Protein AF-A0AA39UB83-F1 (afdb_monomer_lite)

Secondary structure (DSSP, 8-state):
------S----B-HHHHTTS-HHHHHHHBGGGSTT--S--S-HHHHTHHHHHHHHHHTTTS-HHHHHHHHHHHHHHHHHHHHHTHHHHHHHHHHHHHHHHHHHHHHHHHHHHHS-HHHHHHHHHHHHHHHH-TTS--TTS--S----HHHHHHHHHHHHHHHHHTTTTTT--SSS-HHHHHHHHHHHHHHHHHHHHHTT--

Radius of gyration: 26.82 Å; chains: 1; bounding box: 56×38×80 Å

Structure (mmCIF, N/CA/C/O backbone):
data_AF-A0AA39UB83-F1
#
_entry.id   AF-A0AA39UB83-F1
#
loop_
_atom_site.group_PDB
_atom_site.id
_atom_site.type_symbol
_atom_site.label_atom_id
_atom_site.label_alt_id
_atom_site.l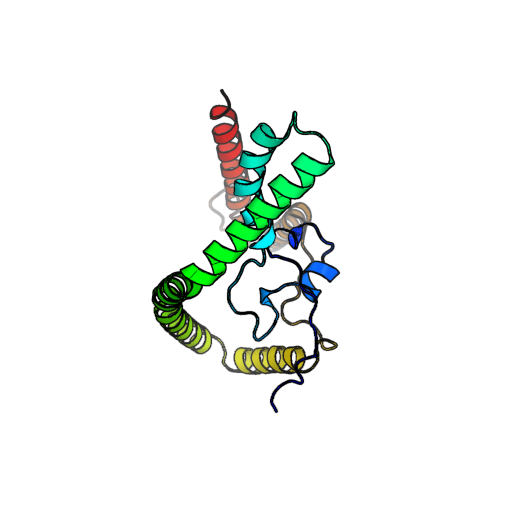abel_comp_id
_atom_site.label_asym_id
_atom_site.label_entity_id
_atom_site.label_seq_id
_atom_site.pdbx_PDB_ins_code
_atom_site.Cartn_x
_atom_site.Cartn_y
_atom_site.Cartn_z
_atom_site.occupancy
_atom_site.B_iso_or_equiv
_atom_site.auth_seq_id
_atom_site.auth_comp_id
_atom_site.auth_asym_id
_atom_site.auth_atom_id
_atom_site.pdbx_PDB_model_num
ATOM 1 N N . MET A 1 1 ? -27.310 -7.241 -3.792 1.00 44.12 1 MET A N 1
ATOM 2 C CA . MET A 1 1 ? -27.138 -6.572 -5.107 1.00 44.12 1 MET A CA 1
ATOM 3 C C . MET A 1 1 ? -25.650 -6.351 -5.311 1.00 44.12 1 MET A C 1
ATOM 5 O O . MET A 1 1 ? -24.997 -6.024 -4.334 1.00 44.12 1 MET A O 1
ATOM 9 N N . ARG A 1 2 ? -25.088 -6.558 -6.510 1.00 52.31 2 ARG A N 1
ATOM 10 C CA . ARG A 1 2 ? -23.669 -6.226 -6.734 1.00 52.31 2 ARG A CA 1
ATOM 11 C C . ARG A 1 2 ? -23.501 -4.698 -6.648 1.00 52.31 2 ARG A C 1
ATOM 13 O O . ARG A 1 2 ? -24.303 -4.014 -7.290 1.00 52.31 2 ARG A O 1
ATOM 20 N N . PRO A 1 3 ? -22.534 -4.172 -5.878 1.00 57.22 3 PRO A N 1
ATOM 21 C CA . PRO A 1 3 ? -22.318 -2.734 -5.774 1.00 57.22 3 PRO A CA 1
ATOM 22 C C . PRO A 1 3 ? -22.075 -2.121 -7.158 1.00 57.22 3 PRO A C 1
ATOM 24 O O . PRO A 1 3 ? -21.456 -2.734 -8.033 1.00 57.22 3 PRO A O 1
ATOM 27 N N . LYS A 1 4 ? -22.609 -0.914 -7.382 1.00 60.09 4 LYS A N 1
ATOM 28 C CA . LYS A 1 4 ? -22.372 -0.151 -8.612 1.00 60.09 4 LYS A CA 1
ATOM 29 C C . LYS A 1 4 ? -20.914 0.304 -8.589 1.00 60.09 4 LYS A C 1
ATOM 31 O O . LYS A 1 4 ? -20.584 1.279 -7.926 1.00 60.09 4 LYS A O 1
ATOM 36 N N . ILE A 1 5 ? -20.046 -0.408 -9.301 1.00 60.16 5 ILE A N 1
ATOM 37 C CA . ILE A 1 5 ? -18.642 -0.017 -9.423 1.00 60.16 5 ILE A CA 1
ATOM 38 C C . ILE A 1 5 ? -18.603 1.281 -10.247 1.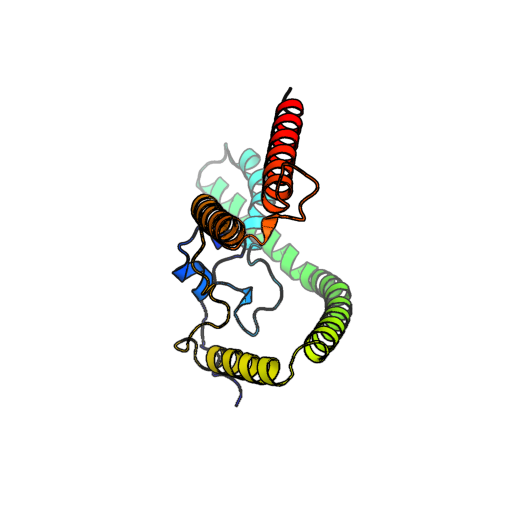00 60.16 5 ILE A C 1
ATOM 40 O O . ILE A 1 5 ? -19.074 1.282 -11.390 1.00 60.16 5 ILE A O 1
ATOM 44 N N . PRO A 1 6 ? -18.105 2.402 -9.698 1.00 66.62 6 PRO A N 1
ATOM 45 C CA . PRO A 1 6 ? -17.939 3.617 -10.480 1.00 66.62 6 PRO A CA 1
ATOM 46 C C . PRO A 1 6 ? -16.950 3.354 -11.621 1.00 66.62 6 PRO A C 1
ATOM 48 O O . PRO A 1 6 ? -15.955 2.655 -11.446 1.00 66.62 6 PRO A O 1
ATOM 51 N N . ASN A 1 7 ? -17.199 3.942 -12.794 1.00 71.75 7 ASN A N 1
ATOM 52 C CA . ASN A 1 7 ? -16.367 3.725 -13.987 1.00 71.75 7 ASN A CA 1
ATOM 53 C C . ASN A 1 7 ? -14.880 4.060 -13.767 1.00 71.75 7 ASN A C 1
ATOM 55 O O . ASN A 1 7 ? -14.034 3.591 -14.525 1.00 71.75 7 ASN A O 1
ATOM 59 N N . LYS A 1 8 ? -14.567 4.899 -12.770 1.00 79.69 8 LYS A N 1
ATOM 60 C CA . LYS A 1 8 ? -13.211 5.242 -12.337 1.00 79.69 8 LYS A CA 1
ATOM 61 C C . LYS A 1 8 ? -13.195 5.482 -10.831 1.00 79.69 8 LYS A C 1
ATOM 63 O O . LYS A 1 8 ? -14.106 6.115 -10.300 1.00 79.69 8 LYS A O 1
ATOM 68 N N . VAL A 1 9 ? -12.132 5.025 -10.180 1.00 85.38 9 VAL A N 1
ATOM 69 C CA . VAL A 1 9 ? -11.814 5.322 -8.780 1.00 85.38 9 VAL A CA 1
ATOM 70 C C . VAL A 1 9 ? -10.436 5.968 -8.751 1.00 85.38 9 VAL A C 1
ATOM 72 O O . VAL A 1 9 ? -9.536 5.537 -9.469 1.00 85.38 9 VAL A O 1
ATOM 75 N N . TYR A 1 10 ? -10.281 7.008 -7.938 1.00 89.12 10 TYR A N 1
ATOM 76 C CA . TYR A 1 10 ? -8.984 7.605 -7.640 1.00 89.12 10 TYR A CA 1
ATOM 77 C C . TYR A 1 10 ? -8.510 7.056 -6.304 1.00 89.12 10 TYR A C 1
ATOM 79 O O . TYR A 1 10 ? -9.287 7.033 -5.355 1.00 89.12 10 TYR A O 1
ATOM 87 N N . LEU A 1 11 ? -7.263 6.607 -6.245 1.00 91.69 11 LEU A N 1
ATOM 88 C CA . LEU A 1 11 ? -6.642 6.036 -5.057 1.00 91.69 11 LEU A CA 1
ATOM 89 C C . LEU A 1 11 ? -5.254 6.643 -4.884 1.00 91.69 11 LEU A C 1
ATOM 91 O O . LEU A 1 11 ? -4.651 7.083 -5.864 1.00 91.69 11 LEU A O 1
ATOM 95 N N . VAL A 1 12 ? -4.761 6.650 -3.650 1.00 93.19 12 VAL A N 1
ATOM 96 C CA . VAL A 1 12 ? -3.395 7.079 -3.335 1.00 93.19 12 VAL A CA 1
ATOM 97 C C . VAL A 1 12 ? -2.567 5.833 -2.999 1.00 93.19 12 VAL A C 1
ATOM 99 O O . VAL A 1 12 ? -3.033 5.028 -2.185 1.00 93.19 12 VAL A O 1
ATOM 102 N N . PRO A 1 13 ? -1.375 5.654 -3.603 1.00 93.06 13 PRO A N 1
ATOM 103 C CA . PRO A 1 13 ? -0.471 4.562 -3.251 1.00 93.06 13 PRO A CA 1
ATOM 104 C C . PRO A 1 13 ? -0.153 4.526 -1.750 1.00 93.06 13 PRO A C 1
ATOM 106 O O . PRO A 1 13 ? -0.158 5.558 -1.066 1.00 93.06 13 PRO A O 1
ATOM 109 N N . LYS A 1 14 ? 0.074 3.323 -1.216 1.00 91.62 14 LYS A N 1
ATOM 110 C CA . LYS A 1 14 ? 0.116 3.080 0.234 1.00 91.62 14 LYS A CA 1
ATOM 111 C C . LYS A 1 14 ? 1.211 3.890 0.935 1.00 91.62 14 LYS A C 1
ATOM 113 O O . LYS A 1 14 ? 0.972 4.341 2.055 1.00 91.62 14 LYS A O 1
ATOM 118 N N . PHE A 1 15 ? 2.374 4.096 0.309 1.00 90.94 15 PHE A N 1
ATOM 119 C CA . PHE A 1 15 ? 3.470 4.855 0.917 1.00 90.94 15 PHE A CA 1
ATOM 120 C C . PHE A 1 15 ? 3.121 6.341 1.044 1.00 90.94 15 PHE A C 1
ATOM 122 O O . PHE A 1 15 ? 3.325 6.946 2.097 1.00 90.94 15 PHE A O 1
ATOM 129 N N . HIS A 1 16 ? 2.528 6.920 -0.003 1.00 92.94 16 HIS A N 1
ATOM 130 C CA . HIS A 1 16 ? 2.180 8.344 -0.028 1.00 92.94 16 HIS A CA 1
ATOM 131 C C . HIS A 1 16 ? 0.964 8.678 0.829 1.00 92.94 16 HIS A C 1
ATOM 133 O O . HIS A 1 16 ? 0.848 9.811 1.292 1.00 92.94 16 HIS A O 1
ATOM 139 N N . LEU A 1 17 ? 0.073 7.709 1.073 1.00 92.75 17 LEU A N 1
ATOM 140 C CA . LEU A 1 17 ? -1.187 7.913 1.790 1.00 92.75 17 LEU A CA 1
ATOM 141 C C . LEU A 1 17 ? -0.981 8.647 3.122 1.00 92.75 17 LEU A C 1
ATOM 143 O O . LEU A 1 17 ? -1.665 9.633 3.387 1.00 92.75 17 LEU A O 1
ATOM 147 N N . LEU A 1 18 ? 0.009 8.234 3.918 1.00 90.50 18 LEU A N 1
ATOM 148 C CA . LEU A 1 18 ? 0.292 8.829 5.230 1.00 90.50 18 LEU A CA 1
ATOM 149 C C . LEU A 1 18 ? 0.745 10.298 5.163 1.00 90.50 18 LEU A C 1
ATOM 151 O O . LEU A 1 18 ? 0.622 11.013 6.155 1.00 90.50 18 LEU A O 1
ATOM 155 N N . GLY A 1 19 ? 1.224 10.765 4.007 1.00 91.94 19 GLY A N 1
ATOM 156 C CA . GLY A 1 19 ? 1.567 12.169 3.767 1.00 91.94 19 GLY A CA 1
ATOM 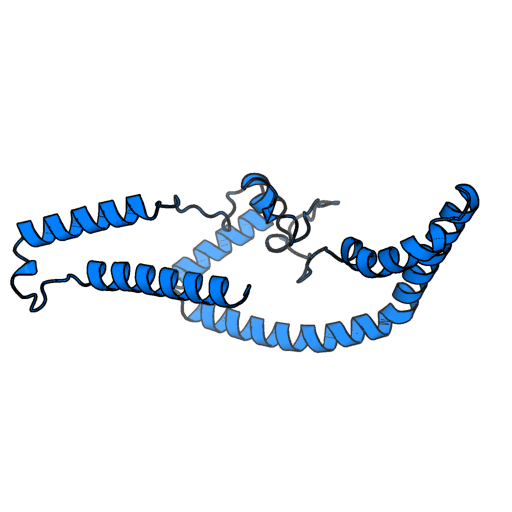157 C C . GLY A 1 19 ? 0.353 13.080 3.553 1.00 91.94 19 GLY A C 1
ATOM 158 O O . GLY A 1 19 ? 0.495 14.303 3.556 1.00 91.94 19 GLY A O 1
ATOM 159 N N . HIS A 1 20 ? -0.844 12.516 3.379 1.00 93.50 20 HIS A N 1
ATOM 160 C CA . HIS A 1 20 ? -2.079 13.280 3.218 1.00 93.50 20 HIS A CA 1
ATOM 161 C C . HIS A 1 20 ? -2.788 13.546 4.553 1.00 93.50 20 HIS A C 1
ATOM 163 O O . HIS A 1 20 ? -2.559 12.879 5.557 1.00 93.50 20 HIS A O 1
ATOM 169 N N . ILE A 1 21 ? -3.714 14.510 4.562 1.00 90.06 21 ILE A N 1
ATOM 170 C CA . ILE A 1 21 ? -4.632 14.736 5.690 1.00 90.06 21 ILE A CA 1
ATOM 171 C C . ILE A 1 21 ? -5.530 13.511 5.934 1.00 90.06 21 ILE A C 1
ATOM 173 O O . ILE A 1 21 ? -5.833 12.775 4.996 1.00 90.06 21 ILE A O 1
ATOM 177 N N . LYS A 1 22 ? -6.016 13.330 7.171 1.00 87.75 22 LYS A N 1
ATOM 178 C CA . LYS A 1 22 ? -6.828 12.163 7.577 1.00 87.75 22 LYS A CA 1
ATOM 179 C C . LYS A 1 22 ? -8.025 11.886 6.661 1.00 87.75 22 LYS A C 1
ATOM 181 O O . LYS A 1 22 ? -8.226 10.746 6.262 1.00 87.75 22 LYS A O 1
ATOM 186 N N . ASP A 1 23 ? -8.751 12.929 6.258 1.00 87.88 23 ASP A N 1
ATOM 187 C CA . ASP A 1 23 ? -9.895 12.802 5.341 1.00 87.88 23 ASP A CA 1
ATOM 188 C C . ASP A 1 23 ? -9.502 12.132 4.007 1.00 87.88 23 ASP A C 1
ATOM 190 O O . ASP A 1 23 ? -10.154 11.204 3.529 1.00 87.88 23 ASP A O 1
ATOM 194 N N . CYS A 1 24 ? -8.358 12.525 3.438 1.00 90.25 24 CYS A N 1
ATOM 195 C CA . CYS A 1 24 ? -7.815 11.894 2.236 1.00 90.25 24 CYS A CA 1
ATOM 196 C C . CYS A 1 24 ? -7.340 10.462 2.496 1.00 90.25 24 CYS A C 1
ATOM 198 O O . CYS A 1 24 ? -7.537 9.605 1.633 1.00 90.25 24 CYS A O 1
ATOM 200 N N . GLN A 1 25 ? -6.730 10.204 3.657 1.00 91.00 25 GLN A N 1
ATOM 201 C CA . GLN A 1 25 ? -6.279 8.863 4.025 1.00 91.00 25 GLN A CA 1
ATOM 202 C C . GLN A 1 25 ? -7.451 7.886 4.027 1.00 91.00 25 GLN A C 1
ATOM 204 O O . GLN A 1 25 ? -7.378 6.838 3.403 1.00 91.00 25 GLN A O 1
ATOM 209 N N . GLU A 1 26 ? -8.570 8.254 4.640 1.00 88.50 26 GLU A N 1
ATOM 210 C CA . GLU A 1 26 ? -9.758 7.404 4.710 1.00 88.50 26 GLU A CA 1
ATOM 211 C C . GLU A 1 26 ? -10.446 7.247 3.346 1.00 88.50 26 GLU A C 1
ATOM 213 O O . GLU A 1 26 ? -10.844 6.147 2.949 1.00 88.50 26 GLU A O 1
ATOM 218 N N . LYS A 1 27 ? -10.552 8.340 2.585 1.00 88.31 27 LYS A N 1
ATOM 219 C CA . LYS A 1 27 ? -11.269 8.351 1.308 1.00 88.31 27 LYS A CA 1
ATOM 220 C C . LYS A 1 27 ? -10.535 7.609 0.196 1.00 88.31 27 LYS A C 1
ATOM 222 O O . LYS A 1 27 ? -11.182 6.891 -0.573 1.00 88.31 27 LYS A O 1
ATOM 227 N N . TYR A 1 28 ? -9.216 7.772 0.108 1.00 90.88 28 TYR A N 1
ATOM 228 C CA . TYR A 1 28 ? -8.392 7.291 -1.006 1.00 90.88 28 TYR A CA 1
ATOM 229 C C . TYR A 1 28 ? -7.494 6.096 -0.651 1.00 90.88 28 TYR A C 1
ATOM 231 O O . TYR A 1 28 ? -6.691 5.677 -1.485 1.00 90.88 28 TYR A O 1
ATOM 239 N N . CYS A 1 29 ? -7.651 5.513 0.545 1.00 91.56 29 CYS A N 1
ATOM 240 C CA . CYS A 1 29 ? -6.974 4.275 0.931 1.00 91.56 29 CYS A CA 1
ATOM 241 C C . CYS A 1 29 ? -7.360 3.119 0.004 1.00 91.56 29 CYS A C 1
ATOM 243 O O . CYS A 1 29 ? -8.529 2.732 -0.080 1.00 91.56 29 CYS A O 1
ATOM 245 N N . MET A 1 30 ? -6.362 2.519 -0.645 1.00 90.62 30 MET A N 1
ATOM 246 C CA . MET A 1 30 ? -6.536 1.340 -1.499 1.00 90.62 30 MET A CA 1
ATOM 247 C C . MET A 1 30 ? -7.107 0.143 -0.734 1.00 90.62 30 MET A C 1
ATOM 249 O O . MET A 1 30 ? -7.969 -0.556 -1.257 1.00 90.62 30 MET A O 1
ATOM 253 N N . SER A 1 31 ? -6.685 -0.055 0.518 1.00 89.44 31 SER A N 1
ATOM 254 C CA . SER A 1 31 ? -7.103 -1.194 1.345 1.00 89.44 31 SER A CA 1
ATOM 255 C C . SER A 1 31 ? -8.585 -1.168 1.719 1.00 89.44 31 SER A C 1
ATOM 257 O O . SER A 1 31 ? -9.132 -2.203 2.076 1.00 89.44 31 SER A O 1
ATOM 259 N N . PHE A 1 32 ? -9.242 -0.006 1.642 1.00 89.19 32 PHE A N 1
ATOM 260 C CA . PHE A 1 32 ? -10.678 0.109 1.907 1.00 89.19 32 PHE A CA 1
ATOM 261 C C . PHE A 1 32 ? -11.529 -0.007 0.635 1.00 89.19 32 PHE A C 1
ATOM 263 O O . PHE A 1 32 ? -12.737 0.187 0.689 1.00 89.19 32 PHE A O 1
ATOM 270 N N . HIS A 1 33 ? -10.931 -0.276 -0.527 1.00 86.88 33 HIS A N 1
ATOM 271 C CA . HIS A 1 33 ? -11.675 -0.411 -1.774 1.00 86.88 33 HIS A CA 1
ATOM 272 C C . HIS A 1 33 ? -11.791 -1.864 -2.216 1.00 86.88 33 HIS A C 1
ATOM 274 O O . 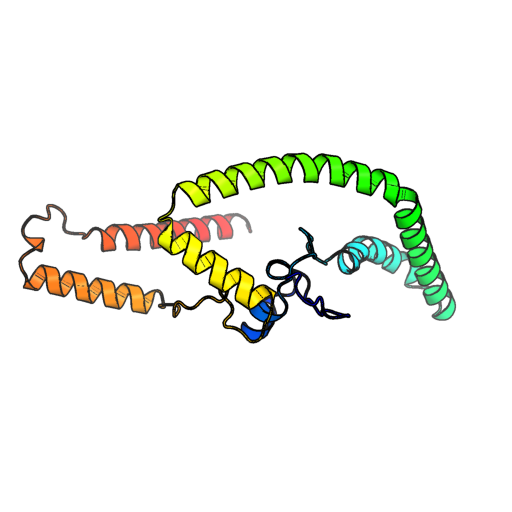HIS A 1 33 ? -10.802 -2.585 -2.364 1.00 86.88 33 HIS A O 1
ATOM 280 N N . ILE A 1 34 ? -13.022 -2.259 -2.533 1.00 86.06 34 ILE A N 1
ATOM 281 C CA . ILE A 1 34 ? -13.306 -3.544 -3.161 1.00 86.06 34 ILE A CA 1
ATOM 282 C C . ILE A 1 34 ? -12.616 -3.648 -4.528 1.00 86.06 34 ILE A C 1
ATOM 284 O O . ILE A 1 34 ? -12.441 -2.662 -5.243 1.00 86.06 34 ILE A O 1
ATOM 288 N N . HIS A 1 35 ? -12.246 -4.871 -4.906 1.00 85.31 35 HIS A N 1
ATOM 289 C CA . HIS A 1 35 ? -11.665 -5.214 -6.213 1.00 85.31 35 HIS A CA 1
ATOM 290 C C . HIS A 1 35 ? -10.273 -4.635 -6.527 1.00 85.31 35 HIS A C 1
ATOM 292 O O . HIS A 1 35 ? -9.785 -4.831 -7.638 1.00 85.31 35 HIS A O 1
ATOM 298 N N . VAL A 1 36 ? -9.604 -3.985 -5.572 1.00 86.50 36 VAL A N 1
ATOM 299 C CA . VAL A 1 36 ? -8.216 -3.516 -5.745 1.00 86.50 36 VAL A CA 1
ATOM 300 C C . VAL A 1 36 ? -7.202 -4.649 -5.524 1.00 86.50 36 VAL A C 1
ATOM 302 O O . VAL A 1 36 ? -6.139 -4.666 -6.144 1.00 86.50 36 VAL A O 1
ATOM 305 N N . GLY A 1 37 ? -7.554 -5.637 -4.694 1.00 86.00 37 GLY A N 1
ATOM 306 C CA . GLY A 1 37 ? -6.635 -6.696 -4.269 1.00 86.00 37 GLY A CA 1
ATOM 307 C C . GLY A 1 37 ? -5.495 -6.160 -3.396 1.00 86.00 37 GLY A C 1
ATOM 308 O O . GLY A 1 37 ? -5.407 -4.963 -3.127 1.00 86.00 37 GLY A O 1
ATOM 309 N N . GLU A 1 38 ? -4.601 -7.045 -2.957 1.00 86.19 38 GLU A N 1
ATOM 310 C CA . GLU A 1 38 ? -3.443 -6.642 -2.155 1.00 86.19 38 GLU A CA 1
ATOM 311 C C . GLU A 1 38 ? -2.321 -6.128 -3.065 1.00 86.19 38 GLU A C 1
ATOM 313 O O . GLU A 1 38 ? -1.626 -6.902 -3.727 1.00 86.19 38 GLU A O 1
ATOM 318 N N . ASN A 1 39 ? -2.173 -4.804 -3.133 1.00 86.56 39 ASN A N 1
ATOM 319 C CA . ASN A 1 39 ? -1.073 -4.138 -3.823 1.00 86.56 39 ASN A CA 1
ATOM 320 C C . ASN A 1 39 ? -0.730 -2.797 -3.152 1.00 86.56 39 ASN A C 1
ATOM 322 O O . ASN A 1 39 ? -1.566 -2.217 -2.463 1.00 86.56 39 ASN A O 1
ATOM 326 N N . ASP A 1 40 ? 0.504 -2.331 -3.334 1.00 90.38 40 ASP A N 1
ATOM 327 C CA . ASP A 1 40 ? 1.006 -1.072 -2.767 1.00 90.38 40 ASP A CA 1
ATOM 328 C C . ASP A 1 40 ? 0.720 0.158 -3.645 1.00 90.38 40 ASP A C 1
ATOM 330 O O . ASP A 1 40 ? 0.670 1.273 -3.133 1.00 90.38 40 ASP A O 1
ATOM 334 N N . GLY A 1 41 ? 0.474 -0.040 -4.942 1.00 90.56 41 GLY A N 1
ATOM 335 C CA . GLY A 1 41 ? 0.299 1.034 -5.916 1.00 90.56 41 GLY A CA 1
ATOM 336 C C . GLY A 1 41 ? 1.603 1.718 -6.353 1.00 90.56 41 GLY A C 1
ATOM 337 O O . GLY A 1 41 ? 1.532 2.627 -7.170 1.00 90.56 41 GLY A O 1
ATOM 338 N N . GLU A 1 42 ? 2.770 1.260 -5.889 1.00 90.06 42 GLU A N 1
ATOM 339 C CA . GLU A 1 42 ? 4.081 1.930 -6.030 1.00 90.06 42 GLU A CA 1
ATOM 340 C C . GLU A 1 42 ? 4.866 1.467 -7.274 1.00 90.06 42 GLU A C 1
ATOM 342 O O . GLU A 1 42 ? 6.060 1.724 -7.449 1.00 90.06 42 GLU A O 1
ATOM 347 N N . ALA A 1 43 ? 4.229 0.694 -8.159 1.00 85.12 43 ALA A N 1
ATOM 348 C CA . ALA A 1 43 ? 4.885 0.161 -9.352 1.00 85.12 43 ALA A CA 1
ATOM 349 C C . ALA A 1 43 ? 5.497 1.241 -10.280 1.00 85.12 43 ALA A C 1
ATOM 351 O O . ALA A 1 43 ? 6.543 0.951 -10.880 1.00 85.12 43 ALA A O 1
ATOM 352 N N . PRO A 1 44 ? 4.893 2.438 -10.452 1.00 82.00 44 PRO A N 1
ATOM 353 C CA . PRO A 1 44 ? 5.537 3.557 -11.140 1.00 82.00 44 PRO A CA 1
ATOM 354 C C . PRO A 1 44 ? 6.827 4.023 -10.448 1.00 82.00 44 PRO A C 1
ATOM 356 O O . PRO A 1 44 ? 7.840 4.214 -11.121 1.00 82.00 44 PRO A O 1
ATOM 359 N N . GLU A 1 45 ? 6.832 4.134 -9.124 1.00 87.06 45 GLU A N 1
ATOM 360 C CA . GLU A 1 45 ? 7.943 4.619 -8.301 1.00 87.06 45 GLU A CA 1
ATOM 361 C C . GLU A 1 45 ? 9.091 3.608 -8.222 1.00 87.06 45 GLU A C 1
ATOM 363 O O . GLU A 1 45 ? 10.262 3.981 -8.291 1.00 87.06 45 GLU A O 1
ATOM 368 N N . HIS A 1 46 ? 8.791 2.306 -8.190 1.00 83.50 46 HIS A N 1
ATOM 369 C CA . HIS A 1 46 ? 9.814 1.255 -8.228 1.00 83.50 46 HIS A CA 1
ATOM 370 C C . HIS A 1 46 ? 10.696 1.325 -9.485 1.00 83.50 46 HIS A C 1
ATOM 372 O O . HIS A 1 46 ? 11.859 0.914 -9.456 1.00 83.50 46 HIS A O 1
ATOM 378 N N . SER A 1 47 ? 10.180 1.879 -10.590 1.00 83.12 47 SER A N 1
ATOM 379 C CA . SER A 1 47 ? 10.973 2.075 -11.810 1.00 83.12 47 SER A CA 1
ATOM 380 C C . SER A 1 47 ? 12.065 3.140 -11.654 1.00 83.12 47 SER A C 1
ATOM 382 O O . SER A 1 47 ? 13.048 3.111 -12.399 1.00 83.12 47 SER A O 1
ATOM 384 N N . TRP A 1 48 ? 11.963 4.025 -10.653 1.00 86.62 48 TRP A N 1
ATOM 385 C CA . TRP A 1 48 ? 12.956 5.070 -10.408 1.00 86.62 48 TRP A CA 1
ATOM 386 C C . TRP A 1 48 ? 14.326 4.506 -10.055 1.00 86.62 48 TRP A C 1
ATOM 388 O O . TRP A 1 48 ? 15.340 5.039 -10.502 1.00 86.62 48 TRP A O 1
ATOM 398 N N . ALA A 1 49 ? 14.375 3.387 -9.326 1.00 85.19 49 ALA A N 1
ATOM 399 C CA . ALA A 1 49 ? 15.633 2.709 -9.017 1.00 85.19 49 ALA A CA 1
ATOM 400 C C . ALA A 1 49 ? 16.410 2.338 -10.294 1.00 85.19 49 ALA A C 1
ATOM 402 O O . ALA A 1 49 ? 17.632 2.467 -10.345 1.00 85.19 49 ALA A O 1
ATOM 403 N N . ILE A 1 50 ? 15.689 1.946 -11.346 1.00 81.38 50 ILE A N 1
ATOM 404 C CA . ILE A 1 50 ? 16.258 1.563 -12.640 1.00 81.38 50 ILE A CA 1
ATOM 405 C C . ILE A 1 50 ? 16.617 2.814 -13.448 1.00 81.38 50 ILE A C 1
ATOM 407 O O . ILE A 1 50 ? 17.732 2.923 -13.962 1.00 81.38 50 ILE A O 1
ATOM 411 N N . SER A 1 51 ? 15.716 3.802 -13.520 1.00 85.44 51 SER A N 1
ATOM 412 C CA . SER A 1 51 ? 15.964 5.031 -14.286 1.00 85.44 51 SER A CA 1
ATOM 413 C C . SER A 1 51 ? 17.103 5.876 -13.716 1.00 85.44 51 SER A C 1
ATOM 415 O O . SER A 1 51 ? 17.804 6.552 -14.469 1.00 85.44 51 SER A O 1
ATOM 417 N N . ASN A 1 52 ? 17.342 5.810 -12.403 1.00 89.31 52 ASN A N 1
ATOM 418 C CA . ASN A 1 52 ? 18.462 6.491 -11.756 1.00 89.31 52 ASN A CA 1
ATOM 419 C C . ASN A 1 52 ? 19.818 6.021 -12.302 1.00 89.31 52 ASN A C 1
ATOM 421 O O . ASN A 1 52 ? 20.726 6.837 -12.453 1.00 89.31 52 ASN A O 1
ATOM 425 N N . GLY A 1 53 ? 19.947 4.746 -12.689 1.00 87.00 53 GLY A N 1
ATOM 426 C CA . GLY A 1 53 ? 21.156 4.236 -13.346 1.00 87.00 53 GLY A CA 1
ATOM 427 C C . GLY A 1 53 ? 21.412 4.877 -14.716 1.00 87.00 53 GLY A C 1
ATOM 428 O O . GLY A 1 53 ? 22.557 5.109 -15.103 1.00 87.00 53 GLY A O 1
ATOM 429 N N . VAL A 1 54 ? 20.346 5.254 -15.428 1.00 90.38 54 VAL A N 1
ATOM 430 C CA . VAL A 1 54 ? 20.427 5.899 -16.749 1.00 90.38 54 VAL A CA 1
ATOM 431 C C . VAL A 1 54 ? 20.831 7.373 -16.634 1.00 90.38 54 VAL A C 1
ATOM 433 O O . VAL A 1 54 ? 21.435 7.928 -17.560 1.00 90.38 54 VAL A O 1
ATOM 436 N N . ALA A 1 55 ? 20.564 8.013 -15.491 1.00 89.50 55 ALA A N 1
ATOM 437 C CA . ALA A 1 55 ? 20.832 9.433 -15.278 1.00 89.50 55 ALA A CA 1
ATOM 438 C C . ALA A 1 55 ? 22.312 9.796 -15.486 1.00 89.50 55 ALA A C 1
ATOM 440 O O . ALA A 1 55 ? 22.610 10.773 -16.171 1.00 89.50 55 ALA A O 1
ATOM 441 N N . ALA A 1 56 ? 23.242 8.984 -14.970 1.00 89.44 56 ALA A N 1
ATOM 442 C CA . ALA A 1 56 ? 24.677 9.219 -15.139 1.00 89.44 56 ALA A CA 1
ATOM 443 C C . ALA A 1 56 ? 25.113 9.112 -16.611 1.00 89.44 56 ALA A C 1
ATOM 445 O O . ALA A 1 56 ? 25.861 9.955 -17.100 1.00 89.44 56 ALA A O 1
ATOM 446 N N . SER A 1 57 ? 24.599 8.112 -17.335 1.00 91.94 57 SER A N 1
ATOM 447 C CA . SER A 1 57 ? 24.958 7.863 -18.740 1.00 91.94 57 SER A CA 1
ATOM 448 C C . SER A 1 57 ? 24.425 8.919 -19.713 1.00 91.94 57 SER A C 1
ATOM 450 O O . SER A 1 57 ? 24.993 9.117 -20.782 1.00 91.94 57 SER A O 1
ATOM 452 N N . THR A 1 58 ? 23.346 9.614 -19.345 1.00 94.44 58 THR A N 1
ATOM 453 C CA . THR A 1 58 ? 22.671 10.601 -20.202 1.00 94.44 58 THR A CA 1
ATOM 454 C C . THR A 1 58 ? 23.011 12.048 -19.853 1.00 94.44 58 THR A C 1
ATOM 456 O O . THR A 1 58 ? 22.494 12.964 -20.489 1.00 94.44 58 THR A O 1
ATOM 459 N N . ARG A 1 59 ? 23.874 12.280 -18.854 1.00 93.75 59 ARG A N 1
ATOM 460 C CA . ARG A 1 59 ? 24.146 13.618 -18.309 1.00 93.75 59 ARG A CA 1
ATOM 461 C C . ARG A 1 59 ? 24.780 14.575 -19.318 1.00 93.75 59 ARG A C 1
ATOM 463 O O . ARG A 1 59 ? 24.379 15.729 -19.377 1.00 93.75 59 ARG A O 1
ATOM 470 N N . GLU A 1 60 ? 25.730 14.085 -20.110 1.00 96.25 60 GLU A N 1
ATOM 471 C CA . GLU A 1 60 ? 26.470 14.890 -21.098 1.00 96.25 60 GLU A CA 1
ATOM 472 C C . GLU A 1 60 ? 25.802 14.888 -22.488 1.00 96.25 60 GLU A C 1
ATOM 474 O O . GLU A 1 60 ? 26.308 15.488 -23.435 1.00 96.25 60 GLU A O 1
ATOM 479 N N . MET A 1 61 ? 24.675 14.183 -22.647 1.00 96.94 61 MET A N 1
ATOM 480 C CA . MET A 1 61 ? 23.956 14.125 -23.920 1.00 96.94 61 MET A CA 1
ATOM 481 C C . MET A 1 61 ? 23.220 15.443 -24.185 1.00 96.94 61 MET A C 1
ATOM 483 O O . MET A 1 61 ? 22.598 16.016 -23.290 1.00 96.94 61 MET A O 1
ATOM 487 N N . GLY A 1 62 ? 23.218 15.890 -25.444 1.00 97.44 62 GLY A N 1
ATOM 488 C CA . GLY A 1 62 ? 22.385 17.019 -25.864 1.00 97.44 62 GLY A CA 1
ATOM 489 C C . GLY A 1 62 ? 20.887 16.736 -25.640 1.00 97.44 62 GLY A C 1
ATOM 490 O O . GLY A 1 62 ? 20.492 15.569 -25.636 1.00 97.44 62 GLY A O 1
ATOM 491 N N . PRO A 1 63 ? 20.026 17.764 -25.499 1.00 95.50 63 PRO A N 1
ATOM 492 C CA . PRO A 1 63 ? 18.631 17.590 -25.081 1.00 95.50 63 PRO A CA 1
ATOM 493 C C . PRO A 1 63 ? 17.848 16.556 -25.901 1.00 95.50 63 PRO A C 1
ATOM 495 O O . PRO A 1 63 ? 17.239 15.663 -25.322 1.00 95.50 63 PRO A O 1
ATOM 498 N N . GLY A 1 64 ? 17.919 16.617 -27.236 1.00 97.38 64 GLY A N 1
ATOM 499 C CA . GLY A 1 64 ? 17.229 15.659 -28.112 1.00 97.38 64 GLY A CA 1
ATOM 500 C C . GLY A 1 64 ? 17.708 14.219 -27.915 1.00 97.38 64 GLY A C 1
ATOM 501 O O . GLY A 1 64 ? 16.903 13.334 -27.644 1.00 97.38 64 GLY A O 1
ATOM 502 N N . HIS A 1 65 ? 19.027 14.006 -27.929 1.00 95.88 65 HIS A N 1
ATOM 503 C CA . HIS A 1 65 ? 19.617 12.681 -27.710 1.00 95.88 65 HIS A CA 1
ATOM 504 C C . HIS A 1 65 ? 19.294 12.136 -26.315 1.00 95.88 65 HIS A C 1
ATOM 506 O O . HIS A 1 65 ? 19.030 10.947 -26.158 1.00 95.88 65 HIS A O 1
ATOM 512 N N . ARG A 1 66 ? 19.278 13.001 -25.293 1.00 95.44 66 ARG A N 1
ATOM 513 C CA . ARG A 1 66 ? 18.891 12.623 -23.932 1.00 95.44 66 ARG A CA 1
ATOM 514 C C . ARG A 1 66 ? 17.437 12.160 -23.874 1.00 95.44 66 ARG A C 1
ATOM 516 O O . ARG A 1 66 ? 17.168 11.130 -23.264 1.00 95.44 66 ARG A O 1
ATOM 523 N N . HIS A 1 67 ? 16.517 12.892 -24.504 1.00 95.19 67 HIS A N 1
ATOM 524 C CA . HIS A 1 67 ? 15.104 12.514 -24.562 1.00 95.19 67 HIS A CA 1
ATOM 525 C C . HIS A 1 67 ? 14.903 11.168 -25.260 1.00 95.19 67 HIS A C 1
ATOM 527 O O . HIS A 1 67 ? 14.297 10.276 -24.673 1.00 95.19 67 HIS A O 1
ATOM 533 N N . GLU A 1 68 ? 15.471 10.992 -26.454 1.00 96.75 68 GLU A N 1
ATOM 534 C CA . GLU A 1 68 ? 15.384 9.732 -27.204 1.00 96.75 68 GLU A CA 1
ATOM 535 C C . GLU A 1 68 ? 15.986 8.564 -26.420 1.00 96.75 68 GLU A C 1
ATOM 537 O O . GLU A 1 68 ? 15.423 7.469 -26.384 1.00 96.75 68 GLU A O 1
ATOM 542 N N . LYS A 1 69 ? 17.114 8.790 -25.730 1.00 94.81 69 LYS A N 1
ATOM 543 C CA . LYS A 1 69 ? 17.753 7.734 -24.947 1.00 94.81 69 LYS A CA 1
ATOM 544 C C . LYS A 1 69 ? 16.919 7.319 -23.742 1.00 94.81 69 LYS A C 1
ATOM 546 O O . LYS A 1 69 ? 16.861 6.126 -23.443 1.00 94.81 69 LYS A O 1
ATOM 551 N N . LEU A 1 70 ? 16.305 8.269 -23.040 1.00 93.62 70 LEU A N 1
ATOM 552 C CA . LEU A 1 70 ? 15.408 7.966 -21.924 1.00 93.62 70 LEU A CA 1
ATOM 553 C C . LEU A 1 70 ? 14.160 7.223 -22.413 1.00 93.62 70 LEU A C 1
ATOM 555 O O . LEU A 1 70 ? 13.813 6.198 -21.834 1.00 93.62 70 LEU A O 1
ATOM 559 N N . ASP A 1 71 ? 13.549 7.680 -23.508 1.00 94.88 71 ASP A N 1
ATOM 560 C CA . ASP A 1 71 ? 12.375 7.032 -24.103 1.00 94.88 71 ASP A CA 1
ATOM 561 C C . ASP A 1 71 ? 12.674 5.585 -24.521 1.00 94.88 71 ASP A C 1
ATOM 563 O O . ASP A 1 71 ? 11.919 4.674 -24.188 1.00 94.88 71 ASP A O 1
ATOM 567 N N . GLN A 1 72 ? 13.844 5.337 -25.121 1.00 94.69 72 GLN A N 1
ATOM 568 C CA . GLN A 1 72 ? 14.290 3.983 -25.454 1.00 94.69 72 GLN A CA 1
ATOM 569 C C . GLN A 1 72 ? 14.398 3.078 -24.215 1.00 94.69 72 GLN A C 1
ATOM 571 O O . GLN A 1 72 ? 13.969 1.926 -24.267 1.00 94.69 72 GLN A O 1
ATOM 576 N N . HIS A 1 73 ? 14.953 3.572 -23.102 1.00 93.06 73 HIS A N 1
ATOM 577 C CA . HIS A 1 73 ? 15.055 2.783 -21.868 1.00 93.06 73 HIS A CA 1
ATOM 578 C C . HIS A 1 73 ? 13.682 2.502 -21.249 1.00 93.06 73 HIS A C 1
ATOM 580 O O . HIS A 1 73 ? 13.435 1.388 -20.792 1.00 93.06 73 HIS A O 1
ATOM 586 N N . PHE A 1 74 ? 12.778 3.485 -21.239 1.00 91.81 74 PHE A N 1
ATOM 587 C CA . PHE A 1 74 ? 11.419 3.281 -20.733 1.00 91.81 74 PHE A CA 1
ATOM 588 C C . PHE A 1 74 ? 10.617 2.327 -21.625 1.00 91.81 74 PHE A C 1
ATOM 590 O O . PHE A 1 74 ? 9.892 1.472 -21.116 1.00 91.81 74 PHE A O 1
ATOM 597 N N . GLY A 1 75 ? 10.787 2.425 -22.945 1.00 93.88 75 GLY A N 1
ATOM 598 C CA . GLY A 1 75 ? 10.214 1.501 -23.918 1.00 93.88 75 GLY A CA 1
ATOM 599 C C . GLY A 1 75 ? 10.700 0.066 -23.715 1.00 93.88 75 GLY A C 1
ATOM 600 O O . GLY A 1 75 ? 9.877 -0.846 -23.640 1.00 93.88 75 GLY A O 1
ATOM 601 N N . ASP A 1 76 ? 12.011 -0.132 -23.549 1.00 93.06 76 ASP A N 1
ATOM 602 C CA . ASP A 1 76 ? 12.594 -1.444 -23.244 1.00 93.06 76 ASP A CA 1
ATOM 603 C C . ASP A 1 76 ? 12.077 -2.000 -21.909 1.00 93.06 76 ASP A C 1
ATOM 605 O O . ASP A 1 76 ? 11.643 -3.146 -21.840 1.00 93.06 76 ASP A O 1
ATOM 609 N N . PHE A 1 77 ? 12.002 -1.174 -20.863 1.00 90.50 77 PHE A N 1
ATOM 610 C CA . PHE A 1 77 ? 11.452 -1.594 -19.573 1.00 90.50 77 PHE A CA 1
ATOM 611 C C . PHE A 1 77 ? 9.982 -2.038 -19.670 1.00 90.50 77 PHE A C 1
ATOM 613 O O . PHE A 1 77 ? 9.591 -3.060 -19.098 1.00 90.50 77 PHE A O 1
ATOM 620 N N . ASN A 1 78 ? 9.161 -1.307 -20.429 1.00 91.69 78 ASN A N 1
ATOM 621 C CA . ASN A 1 78 ? 7.771 -1.685 -20.690 1.00 91.69 78 ASN A CA 1
ATOM 622 C C . ASN A 1 78 ? 7.679 -2.993 -21.487 1.00 91.69 78 ASN A C 1
ATOM 624 O O . ASN A 1 78 ? 6.858 -3.855 -21.169 1.00 91.69 78 ASN A O 1
ATOM 628 N N . TRP A 1 79 ? 8.536 -3.165 -22.496 1.00 95.12 79 TRP A N 1
ATOM 629 C CA . TRP A 1 79 ? 8.626 -4.404 -23.262 1.00 95.12 79 TRP A CA 1
ATOM 630 C C . TRP A 1 79 ? 8.997 -5.593 -22.372 1.00 95.12 79 TRP A C 1
ATOM 632 O O . TRP A 1 79 ? 8.283 -6.596 -22.376 1.00 95.12 79 TRP A O 1
ATOM 642 N N . GLN A 1 80 ? 10.041 -5.459 -21.549 1.00 93.25 80 GLN A N 1
ATOM 643 C CA . GLN A 1 80 ? 10.464 -6.484 -20.594 1.00 93.25 80 GLN A CA 1
ATOM 644 C C . GLN A 1 80 ? 9.335 -6.871 -19.633 1.00 93.25 80 GLN A C 1
ATOM 646 O O . GLN A 1 80 ? 9.102 -8.060 -19.411 1.00 93.25 80 GLN A O 1
ATOM 651 N N . LYS A 1 81 ? 8.576 -5.899 -19.108 1.00 90.44 81 LYS A N 1
ATOM 652 C CA . LYS A 1 81 ? 7.387 -6.170 -18.281 1.00 90.44 81 LYS A CA 1
ATOM 653 C C . LYS A 1 81 ? 6.325 -6.976 -19.025 1.00 90.44 81 LYS A C 1
ATOM 655 O O . LYS A 1 81 ? 5.779 -7.916 -18.455 1.00 90.44 81 LYS A O 1
ATOM 660 N N . ASN A 1 82 ? 6.045 -6.634 -20.281 1.00 95.25 82 ASN A N 1
ATOM 661 C CA . ASN A 1 82 ? 5.045 -7.342 -21.081 1.00 95.25 82 ASN A CA 1
ATOM 662 C C . ASN A 1 82 ? 5.460 -8.791 -21.355 1.00 95.25 82 ASN A C 1
ATOM 664 O O . ASN A 1 82 ? 4.660 -9.704 -21.161 1.00 95.25 82 ASN A O 1
ATOM 668 N N . VAL A 1 83 ? 6.712 -9.030 -21.758 1.00 97.31 83 VAL A N 1
ATOM 669 C CA . VAL A 1 83 ? 7.177 -10.396 -22.061 1.00 97.31 83 VAL A CA 1
ATOM 670 C C . VAL A 1 83 ? 7.343 -11.260 -20.809 1.00 97.31 83 VAL A C 1
ATOM 672 O O . VAL A 1 83 ? 7.125 -12.464 -20.873 1.00 97.31 83 VAL A O 1
ATOM 675 N N . SER A 1 84 ? 7.668 -10.658 -19.660 1.00 95.44 84 SER A N 1
ATOM 676 C CA . SER A 1 84 ? 7.810 -11.357 -18.370 1.00 95.44 84 SER A CA 1
ATOM 677 C C . SER A 1 84 ? 6.501 -11.474 -17.581 1.00 95.44 84 SER A C 1
ATOM 679 O O . SER A 1 84 ? 6.485 -12.010 -16.467 1.00 95.44 84 SER A O 1
ATOM 681 N N . GLN A 1 85 ? 5.384 -10.988 -18.132 1.00 94.31 85 GLN A N 1
ATOM 682 C CA . GLN A 1 85 ? 4.112 -10.942 -17.418 1.00 94.31 85 GLN A CA 1
ATOM 683 C C . GLN A 1 85 ? 3.617 -12.343 -17.042 1.00 94.31 85 GLN A C 1
ATOM 685 O O . GLN A 1 85 ? 3.119 -12.527 -15.933 1.00 94.31 85 GLN A O 1
ATOM 690 N N . GLY A 1 86 ? 3.784 -13.330 -17.928 1.00 97.00 86 GLY A N 1
ATOM 691 C CA . GLY A 1 86 ? 3.376 -14.715 -17.671 1.00 97.00 86 GLY A CA 1
ATOM 692 C C . GLY A 1 86 ? 4.068 -15.306 -16.441 1.00 97.00 86 GLY A C 1
ATOM 693 O O . GLY A 1 86 ? 3.395 -15.746 -15.507 1.00 97.00 86 GLY A O 1
ATOM 694 N N . ASP A 1 87 ? 5.399 -15.232 -16.400 1.00 96.81 87 ASP A N 1
ATOM 695 C CA . ASP A 1 87 ? 6.200 -15.732 -15.277 1.00 96.81 87 ASP A CA 1
ATOM 696 C C . ASP A 1 87 ? 5.899 -14.966 -13.985 1.00 96.81 87 ASP A C 1
ATOM 698 O O . ASP A 1 87 ? 5.689 -15.564 -12.927 1.00 96.81 87 ASP A O 1
ATOM 702 N N . THR A 1 88 ? 5.786 -13.637 -14.078 1.00 93.38 88 THR A N 1
ATOM 703 C CA . THR A 1 88 ? 5.448 -12.777 -12.936 1.00 93.38 88 THR A CA 1
ATOM 704 C C . THR A 1 88 ? 4.090 -13.150 -12.341 1.00 93.38 88 THR A C 1
ATOM 706 O O . THR A 1 88 ? 3.959 -13.272 -11.123 1.00 93.38 88 THR A O 1
ATOM 709 N N . LEU A 1 89 ? 3.065 -13.341 -13.178 1.00 94.44 89 LEU A N 1
ATOM 710 C CA . LEU A 1 89 ? 1.730 -13.725 -12.721 1.00 94.44 89 LEU A CA 1
ATOM 711 C C . LEU A 1 89 ? 1.720 -15.138 -12.136 1.00 94.44 89 LEU A C 1
ATOM 713 O O . LEU A 1 89 ? 1.073 -15.355 -11.114 1.00 94.44 89 LEU A O 1
ATOM 717 N N . LEU A 1 90 ? 2.464 -16.077 -12.727 1.00 96.94 90 LEU A N 1
ATOM 718 C CA . LEU A 1 90 ? 2.595 -17.432 -12.195 1.00 96.94 90 LEU A CA 1
ATOM 719 C C . LEU A 1 90 ? 3.210 -17.426 -10.790 1.00 96.94 90 LEU A C 1
ATOM 721 O O . LEU A 1 90 ? 2.688 -18.087 -9.894 1.00 96.94 90 LEU A O 1
ATOM 725 N N . HIS A 1 91 ? 4.291 -16.671 -10.588 1.00 95.81 91 HIS A N 1
ATOM 726 C CA . HIS A 1 91 ? 4.924 -16.518 -9.276 1.00 95.81 91 HIS A CA 1
ATOM 727 C C . HIS A 1 91 ? 3.953 -15.895 -8.270 1.00 95.81 91 HIS A C 1
ATOM 729 O O . HIS A 1 91 ? 3.733 -16.448 -7.195 1.00 95.81 91 HIS A O 1
ATOM 735 N N . LYS A 1 92 ? 3.285 -14.801 -8.654 1.00 93.38 92 LYS A N 1
ATOM 736 C CA . LYS A 1 92 ? 2.303 -14.133 -7.793 1.00 93.38 92 LYS A CA 1
ATOM 737 C C . LYS A 1 92 ? 1.125 -15.033 -7.425 1.00 93.38 92 LYS A C 1
ATOM 739 O O . LYS A 1 92 ? 0.696 -15.000 -6.281 1.00 93.38 92 LYS A O 1
ATOM 744 N N . ILE A 1 93 ? 0.609 -15.847 -8.349 1.00 95.38 93 ILE A N 1
ATOM 745 C CA . ILE A 1 93 ? -0.489 -16.786 -8.067 1.00 95.38 93 ILE A CA 1
ATOM 746 C C . ILE A 1 93 ? -0.051 -17.881 -7.093 1.00 95.38 93 ILE A C 1
ATOM 748 O O . ILE A 1 93 ? -0.813 -18.216 -6.186 1.00 95.38 93 ILE A O 1
ATOM 752 N N . LYS A 1 94 ? 1.168 -18.413 -7.250 1.00 97.00 94 LYS A N 1
ATOM 753 C CA . LYS A 1 94 ? 1.721 -19.422 -6.334 1.00 97.00 94 LYS A CA 1
ATOM 754 C C . LYS A 1 94 ? 1.835 -18.908 -4.900 1.00 97.00 94 LYS A C 1
ATOM 756 O O . LYS A 1 94 ? 1.660 -19.702 -3.985 1.00 97.00 94 LYS A O 1
ATOM 761 N N . ASP A 1 95 ? 2.054 -17.609 -4.716 1.00 93.81 95 ASP A N 1
ATOM 762 C CA . ASP A 1 95 ? 2.075 -16.982 -3.392 1.00 93.81 95 ASP A CA 1
ATOM 763 C C . ASP A 1 95 ? 0.676 -16.577 -2.909 1.00 93.81 95 ASP A C 1
ATOM 765 O O . ASP A 1 95 ? 0.335 -16.766 -1.742 1.00 93.81 95 ASP A O 1
ATOM 769 N N . ALA A 1 96 ? -0.142 -15.998 -3.790 1.00 93.44 96 ALA A N 1
ATOM 770 C CA . ALA A 1 96 ? -1.431 -15.418 -3.429 1.00 93.44 96 ALA A CA 1
ATOM 771 C C . ALA A 1 96 ? -2.481 -16.477 -3.078 1.00 93.44 96 ALA A C 1
ATOM 773 O O . ALA A 1 96 ? -3.255 -16.263 -2.151 1.00 93.44 96 ALA A O 1
ATOM 774 N N . VAL A 1 97 ? -2.515 -17.614 -3.783 1.00 95.75 97 VAL A N 1
ATOM 775 C CA . VAL A 1 97 ? -3.531 -18.657 -3.553 1.00 95.75 97 VAL A CA 1
ATOM 776 C C . VAL A 1 97 ? -3.388 -19.310 -2.169 1.00 95.75 97 VAL A C 1
ATOM 778 O O . VAL A 1 97 ? -4.387 -19.352 -1.449 1.00 95.75 97 VAL A O 1
ATOM 781 N N . PRO A 1 98 ? -2.195 -19.765 -1.732 1.00 96.88 98 PRO A N 1
ATOM 782 C CA . PRO A 1 98 ? -2.028 -20.297 -0.380 1.00 96.88 98 PRO A CA 1
ATOM 783 C C . PRO A 1 98 ? -2.339 -19.260 0.703 1.00 96.88 98 PRO A C 1
ATOM 785 O O . PRO A 1 98 ? -3.077 -19.564 1.637 1.00 96.88 98 PRO A O 1
ATOM 788 N N . LYS A 1 99 ? -1.852 -18.020 0.543 1.00 95.12 99 LYS A N 1
ATOM 789 C CA . LYS A 1 99 ? -2.127 -16.926 1.491 1.00 95.12 99 LYS A CA 1
ATOM 790 C C . LYS A 1 99 ? -3.614 -16.602 1.580 1.00 95.12 99 LYS A C 1
ATOM 792 O O . LYS A 1 99 ? -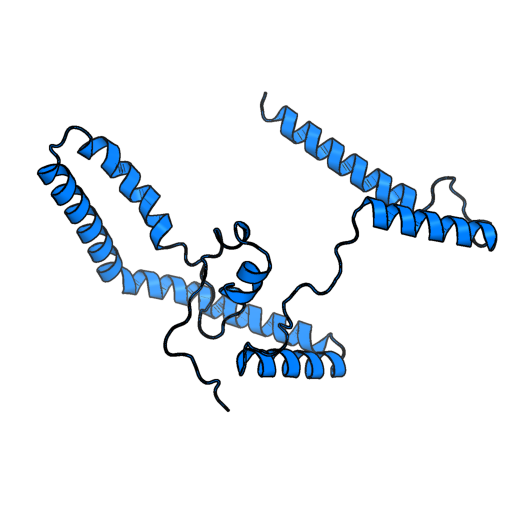4.112 -16.348 2.666 1.00 95.12 99 LYS A O 1
ATOM 797 N N . ALA A 1 100 ? -4.338 -16.637 0.461 1.00 94.06 100 ALA A N 1
ATOM 798 C CA . ALA A 1 100 ? -5.783 -16.432 0.461 1.00 94.06 100 ALA A CA 1
ATOM 799 C C . ALA A 1 100 ? -6.503 -17.512 1.282 1.00 94.06 100 ALA A C 1
ATOM 801 O O . ALA A 1 100 ? -7.370 -17.173 2.082 1.00 94.06 100 ALA A O 1
ATOM 802 N N . SER A 1 101 ? -6.103 -18.781 1.140 1.00 96.75 101 SER A N 1
ATOM 803 C CA . SER A 1 101 ? -6.651 -19.880 1.947 1.00 96.75 101 SER A CA 1
ATOM 804 C C . SER A 1 101 ? -6.352 -19.702 3.439 1.00 96.75 101 SER A C 1
ATOM 806 O O . SER A 1 101 ? -7.234 -19.895 4.269 1.00 96.75 101 SER A O 1
ATOM 808 N N . GLU A 1 102 ? -5.123 -19.317 3.789 1.00 96.94 102 GLU A N 1
ATOM 809 C CA . GLU A 1 102 ? -4.721 -19.076 5.179 1.00 96.94 102 GLU A CA 1
ATOM 810 C C . GLU A 1 102 ? -5.481 -17.893 5.796 1.00 96.94 102 GLU A C 1
ATOM 812 O O . GLU A 1 102 ? -6.034 -18.003 6.891 1.00 96.94 102 GLU A O 1
ATOM 817 N N . HIS A 1 103 ? -5.573 -16.777 5.069 1.00 95.06 103 HIS A N 1
ATOM 818 C CA . HIS A 1 103 ? -6.317 -15.599 5.506 1.00 95.06 103 HIS A CA 1
ATOM 819 C C . HIS A 1 103 ? -7.815 -15.890 5.656 1.00 95.06 103 HIS A C 1
ATOM 821 O O . HIS A 1 103 ? -8.436 -15.385 6.590 1.00 95.06 103 HIS A O 1
ATOM 827 N N . GLU A 1 104 ? -8.403 -16.711 4.779 1.00 96.31 104 GLU A N 1
ATOM 828 C CA . GLU A 1 104 ? -9.801 -17.135 4.894 1.00 96.31 104 GLU A CA 1
ATOM 829 C C . GLU A 1 104 ? -10.034 -17.956 6.171 1.00 96.31 104 GLU A C 1
ATOM 831 O O . GLU A 1 104 ? -11.003 -17.717 6.897 1.00 96.31 104 GLU A O 1
ATOM 836 N N . ASP A 1 105 ? -9.133 -18.887 6.485 1.00 97.81 105 ASP A N 1
ATOM 837 C CA . ASP A 1 105 ? -9.207 -19.684 7.709 1.00 97.81 105 ASP A CA 1
ATOM 838 C C . ASP A 1 105 ? -9.071 -18.818 8.965 1.00 97.81 105 ASP A C 1
ATOM 840 O O . ASP A 1 105 ? -9.833 -18.984 9.924 1.00 97.81 105 ASP A O 1
ATOM 844 N N . TRP A 1 106 ? -8.130 -17.871 8.969 1.00 97.62 106 TRP A N 1
ATOM 845 C CA . TRP A 1 106 ? -7.971 -16.916 10.066 1.00 97.62 106 TRP A CA 1
ATOM 846 C C . TRP A 1 106 ? -9.201 -16.038 10.235 1.00 97.62 106 TRP A C 1
ATOM 848 O O . TRP A 1 106 ? -9.681 -15.885 11.358 1.00 97.62 106 TRP A O 1
ATOM 858 N N . PHE A 1 107 ? -9.742 -15.521 9.132 1.00 96.00 107 PHE A N 1
ATOM 859 C CA . PHE A 1 107 ? -10.950 -14.711 9.145 1.00 96.00 107 PHE A CA 1
ATOM 860 C C . PHE A 1 107 ? -12.115 -15.487 9.760 1.00 96.00 107 PHE A C 1
ATOM 862 O O . PHE A 1 107 ? -12.699 -15.026 10.734 1.00 96.00 107 PHE A O 1
ATOM 869 N N . LYS A 1 108 ? -12.384 -16.716 9.297 1.00 97.06 108 LYS A N 1
ATOM 870 C CA . LYS A 1 108 ? -13.451 -17.568 9.852 1.00 97.06 108 LYS A CA 1
ATOM 871 C C . LYS A 1 108 ? -13.278 -17.819 11.349 1.00 97.06 108 LYS A C 1
ATOM 873 O O . LYS A 1 108 ? -14.236 -17.683 12.108 1.00 97.06 108 LYS A O 1
ATOM 878 N N . ARG A 1 109 ? -12.067 -18.183 11.788 1.00 97.56 109 ARG A N 1
ATOM 879 C CA . ARG A 1 109 ? -11.777 -18.437 13.211 1.00 97.56 109 ARG A CA 1
ATOM 880 C C . ARG A 1 109 ? -11.990 -17.186 14.055 1.00 97.56 109 ARG A C 1
ATOM 882 O O . ARG A 1 109 ? -12.614 -17.268 15.110 1.00 97.56 109 ARG A O 1
ATOM 889 N N . PHE A 1 110 ? -11.508 -16.044 13.575 1.00 96.75 110 PHE A N 1
ATOM 890 C CA . PHE A 1 110 ? -11.692 -14.761 14.237 1.00 96.75 110 PHE A CA 1
ATOM 891 C C . PHE A 1 110 ? -13.178 -14.398 14.333 1.00 96.75 110 PHE A C 1
ATOM 893 O O . PHE A 1 110 ? -13.668 -14.125 15.425 1.00 96.75 110 PHE A O 1
ATOM 900 N N . THR A 1 111 ? -13.932 -14.511 13.239 1.00 96.81 111 THR A N 1
ATOM 901 C CA . THR A 1 111 ? -15.375 -14.236 13.208 1.00 96.81 111 THR A CA 1
ATOM 902 C C . THR A 1 111 ? -16.167 -15.109 14.185 1.00 96.81 111 THR A C 1
ATOM 904 O O . THR A 1 111 ? -17.054 -14.607 14.871 1.00 96.81 111 THR A O 1
ATOM 907 N N . VAL A 1 112 ? -15.848 -16.403 14.296 1.00 96.81 112 VAL A N 1
ATOM 908 C CA . VAL A 1 112 ? -16.522 -17.314 15.244 1.00 96.81 112 VAL A CA 1
ATOM 909 C C . VAL A 1 112 ? -16.176 -16.986 16.701 1.00 96.81 112 VAL A C 1
ATOM 911 O O . VAL A 1 112 ? -16.998 -17.206 17.586 1.00 96.81 112 VAL A O 1
ATOM 914 N N . SER A 1 113 ? -14.984 -16.442 16.962 1.00 97.06 113 SER A N 1
ATOM 915 C CA . SER A 1 113 ? -14.547 -16.079 18.318 1.00 97.06 113 SER A CA 1
ATOM 916 C C . SER A 1 113 ? -15.239 -14.835 18.892 1.00 97.06 113 SER A C 1
ATOM 918 O O . SER A 1 113 ? -15.166 -14.599 20.097 1.00 97.06 113 SER A O 1
ATOM 920 N N . LEU A 1 114 ? -15.914 -14.045 18.051 1.00 97.12 114 LEU A N 1
ATOM 921 C CA . LEU A 1 114 ? -16.557 -12.791 18.434 1.00 97.12 114 LEU A CA 1
ATOM 922 C C . LEU A 1 114 ? -18.059 -12.965 18.729 1.00 97.12 114 LEU A C 1
ATOM 924 O O . LEU A 1 114 ? -18.695 -13.899 18.223 1.00 97.12 114 LEU A O 1
ATOM 928 N N . PRO A 1 115 ? -18.671 -12.045 19.502 1.00 97.88 115 PRO A N 1
ATOM 929 C CA . PRO A 1 115 ? -20.120 -11.990 19.654 1.00 97.88 115 PRO A CA 1
ATOM 930 C C . PRO A 1 115 ? -20.807 -11.852 18.292 1.00 97.88 115 PRO A C 1
ATOM 932 O O . PRO A 1 115 ? -20.574 -10.901 17.546 1.00 97.88 115 PRO A O 1
ATOM 935 N N . GLN A 1 116 ? -21.689 -12.797 17.964 1.00 96.06 116 GLN A N 1
ATOM 936 C CA . GLN A 1 116 ? -22.309 -12.855 16.635 1.00 96.06 116 GLN A CA 1
ATOM 937 C C . GLN A 1 116 ? -23.224 -11.654 16.347 1.00 96.06 116 GLN A C 1
ATOM 939 O O . GLN A 1 116 ? -23.401 -11.279 15.190 1.00 96.06 116 GLN A O 1
ATOM 944 N N . SER A 1 117 ? -23.761 -11.009 17.388 1.00 97.12 117 SER A N 1
ATOM 945 C CA . SER A 1 117 ? -24.487 -9.741 17.262 1.00 97.12 117 SER A CA 1
ATOM 946 C C . SER A 1 117 ? -23.604 -8.619 16.716 1.00 97.12 117 SER A C 1
ATOM 948 O O . SER A 1 117 ? -24.043 -7.852 15.862 1.00 97.12 117 SER A O 1
ATOM 950 N N . ASP A 1 118 ? -22.357 -8.543 17.185 1.00 96.12 118 ASP A N 1
ATOM 951 C CA . ASP A 1 118 ? -21.413 -7.499 16.788 1.00 96.12 118 ASP A CA 1
ATOM 952 C C . ASP A 1 118 ? -20.883 -7.762 15.383 1.00 96.12 118 ASP A C 1
ATOM 954 O O . ASP A 1 118 ? -20.779 -6.831 14.589 1.00 96.12 118 ASP A O 1
ATOM 958 N N . VAL A 1 119 ? -20.636 -9.034 15.047 1.00 96.94 119 VAL A N 1
ATOM 959 C CA . VAL A 1 119 ? -20.299 -9.458 13.681 1.00 96.94 119 VAL A CA 1
ATOM 960 C C . VAL A 1 119 ? -21.395 -9.031 12.708 1.00 96.94 119 VAL A C 1
ATOM 962 O O . VAL A 1 119 ? -21.096 -8.355 11.731 1.00 96.94 119 VAL A O 1
ATOM 965 N N . ALA A 1 120 ? -22.661 -9.364 12.987 1.00 96.88 120 ALA A N 1
ATOM 966 C CA . ALA A 1 120 ? -23.776 -9.023 12.104 1.00 96.88 120 ALA A CA 1
ATOM 967 C C . ALA A 1 120 ? -23.906 -7.506 11.899 1.00 96.88 120 ALA A C 1
ATOM 969 O O . ALA A 1 120 ? -24.016 -7.038 10.766 1.00 96.88 120 ALA A O 1
ATOM 970 N N . LYS A 1 121 ? -23.819 -6.735 12.991 1.00 96.62 121 LYS A N 1
ATOM 971 C CA . LYS A 1 121 ? -23.854 -5.270 12.948 1.00 96.62 121 LYS A CA 1
ATOM 972 C C . LYS A 1 121 ? -22.695 -4.698 12.130 1.00 96.62 121 LYS A C 1
ATOM 974 O O . LYS A 1 121 ? -22.897 -3.799 11.320 1.00 96.62 121 LYS A O 1
ATOM 979 N N . TRP A 1 122 ? -21.480 -5.200 12.343 1.00 95.19 122 TRP A N 1
ATOM 980 C CA . TRP A 1 122 ? -20.298 -4.730 11.626 1.00 95.19 122 TRP A CA 1
ATOM 981 C C . TRP A 1 122 ? -20.360 -5.067 10.135 1.00 95.19 122 TRP A C 1
ATOM 983 O O . TRP A 1 122 ? -20.073 -4.207 9.304 1.00 95.19 122 TRP A O 1
ATOM 993 N N . THR A 1 123 ? -20.777 -6.285 9.783 1.00 95.44 123 THR A N 1
ATOM 994 C CA . THR A 1 123 ? -20.973 -6.699 8.389 1.00 95.44 123 THR A CA 1
ATOM 995 C C . THR A 1 123 ? -21.968 -5.786 7.678 1.00 95.44 123 THR A C 1
ATOM 997 O O . THR A 1 123 ? -21.661 -5.310 6.590 1.00 95.44 123 THR A O 1
ATOM 1000 N N . GLU A 1 124 ? -23.100 -5.454 8.307 1.00 96.12 124 GLU A N 1
ATOM 1001 C CA . GLU A 1 124 ? -24.078 -4.519 7.736 1.00 96.12 124 GLU A CA 1
ATOM 1002 C C . GLU A 1 124 ? -23.473 -3.126 7.494 1.00 96.12 124 GLU A C 1
ATOM 1004 O O . GLU A 1 124 ? -23.678 -2.538 6.433 1.00 96.12 124 GLU A O 1
ATOM 1009 N N . MET A 1 125 ? -22.680 -2.611 8.441 1.00 94.94 125 MET A N 1
ATOM 1010 C CA . MET A 1 125 ? -21.995 -1.322 8.288 1.00 94.94 125 MET A CA 1
ATOM 1011 C C . MET A 1 125 ? -21.007 -1.326 7.114 1.00 94.94 125 MET A C 1
ATOM 1013 O O . MET A 1 125 ? -20.976 -0.368 6.340 1.00 94.94 125 MET A O 1
ATOM 1017 N N . VAL A 1 126 ? -20.216 -2.395 6.967 1.00 93.62 126 VAL A N 1
ATOM 1018 C CA . VAL A 1 126 ? -19.259 -2.547 5.861 1.00 93.62 126 VAL A CA 1
ATOM 1019 C C . VAL A 1 126 ? -19.987 -2.658 4.527 1.00 93.62 126 VAL A C 1
ATOM 1021 O O . VAL A 1 126 ? -19.689 -1.889 3.620 1.00 93.62 126 VAL A O 1
ATOM 1024 N N . GLU A 1 127 ? -20.981 -3.539 4.411 1.00 93.06 127 GLU A N 1
ATOM 1025 C CA . GLU A 1 127 ? -21.728 -3.732 3.165 1.00 93.06 127 GLU A CA 1
ATOM 1026 C C . GLU A 1 127 ? -22.479 -2.461 2.741 1.00 93.06 127 GLU A C 1
ATOM 1028 O O . GLU A 1 127 ? -22.459 -2.089 1.565 1.00 93.06 127 GLU A O 1
ATOM 1033 N N . ALA A 1 128 ? -23.101 -1.747 3.686 1.00 92.94 128 ALA A N 1
ATOM 1034 C CA . ALA A 1 128 ? -23.764 -0.475 3.404 1.00 92.94 128 ALA A CA 1
ATOM 1035 C C . ALA A 1 128 ? -22.773 0.579 2.890 1.00 92.94 128 ALA A C 1
ATOM 1037 O O . ALA A 1 128 ? -23.082 1.324 1.954 1.00 92.94 128 ALA A O 1
ATOM 1038 N N . TRP A 1 129 ? -21.574 0.633 3.470 1.00 91.56 129 TRP A N 1
ATOM 1039 C CA . TRP A 1 129 ? -20.527 1.565 3.064 1.00 91.56 129 TRP A CA 1
ATOM 1040 C C . TRP A 1 129 ? -19.869 1.197 1.725 1.00 91.56 129 TRP A C 1
ATOM 1042 O O . TRP A 1 129 ? -19.579 2.078 0.915 1.00 91.56 129 TRP A O 1
ATOM 1052 N N . GLU A 1 130 ? -19.680 -0.092 1.440 1.00 89.06 130 GLU A N 1
ATOM 1053 C CA . GLU A 1 130 ? -19.170 -0.570 0.149 1.00 89.06 130 GLU A CA 1
ATOM 1054 C C . GLU A 1 130 ? -20.158 -0.311 -1.000 1.00 89.06 130 GLU A C 1
ATOM 1056 O O . GLU A 1 130 ? -19.743 -0.065 -2.136 1.00 89.06 130 GLU A O 1
ATOM 1061 N N . VAL A 1 131 ? -21.465 -0.346 -0.716 1.00 87.69 131 VAL A N 1
ATOM 1062 C CA . VAL A 1 131 ? -22.518 -0.002 -1.682 1.00 87.69 131 VAL A CA 1
ATOM 1063 C C . VAL A 1 131 ? -22.598 1.505 -1.917 1.00 87.69 131 VAL A C 1
ATOM 1065 O O . VAL A 1 131 ? -22.703 1.931 -3.071 1.00 87.69 131 VAL A O 1
ATOM 1068 N N . ASP A 1 132 ? -22.555 2.304 -0.851 1.00 87.69 132 ASP A N 1
ATOM 1069 C CA . ASP A 1 132 ? -22.579 3.763 -0.921 1.00 87.69 132 ASP A CA 1
ATOM 1070 C C . ASP A 1 132 ? -21.555 4.377 0.038 1.00 87.69 132 ASP A C 1
ATOM 1072 O O . ASP A 1 132 ? -21.756 4.434 1.252 1.00 87.69 132 ASP A O 1
ATOM 1076 N N . ARG A 1 133 ? -20.472 4.918 -0.532 1.00 85.75 133 ARG A N 1
ATOM 1077 C CA . ARG A 1 133 ? -19.381 5.548 0.229 1.00 85.75 133 ARG A CA 1
ATOM 1078 C C . ARG A 1 133 ? -19.750 6.909 0.834 1.00 85.75 133 ARG A C 1
ATOM 1080 O O . ARG A 1 133 ? -18.892 7.530 1.455 1.00 85.75 133 ARG A O 1
ATOM 1087 N N . ASN A 1 134 ? -20.989 7.381 0.660 1.00 86.62 134 ASN A N 1
ATOM 1088 C CA . ASN A 1 134 ? -21.531 8.496 1.442 1.00 86.62 134 ASN A CA 1
ATOM 1089 C C . ASN A 1 134 ? -21.991 8.062 2.843 1.00 86.62 134 ASN A C 1
ATOM 1091 O O . ASN A 1 134 ? -22.186 8.917 3.707 1.00 86.62 134 ASN A O 1
ATOM 1095 N N . ASN A 1 135 ? -22.163 6.757 3.080 1.00 89.94 135 ASN A N 1
ATOM 1096 C CA . ASN A 1 135 ? -22.427 6.240 4.416 1.00 89.94 135 ASN A CA 1
ATOM 1097 C C . ASN A 1 135 ? -21.209 6.448 5.336 1.00 89.94 135 ASN A C 1
ATOM 1099 O O . ASN A 1 135 ? -20.085 6.629 4.854 1.00 89.94 135 ASN A O 1
ATOM 1103 N N . PRO A 1 136 ? -21.399 6.413 6.668 1.00 90.38 136 PRO A N 1
ATOM 1104 C CA . PRO A 1 136 ? -20.291 6.497 7.612 1.00 90.38 136 PRO A CA 1
ATOM 1105 C C . PRO A 1 136 ? -19.242 5.415 7.340 1.00 90.38 136 PRO A C 1
ATOM 1107 O O . PRO A 1 136 ? -19.583 4.241 7.218 1.00 90.38 136 PRO A O 1
ATOM 1110 N N . ASN A 1 137 ? -17.970 5.811 7.259 1.00 90.00 137 ASN A N 1
ATOM 1111 C CA . ASN A 1 137 ? -16.865 4.881 7.051 1.00 90.00 137 ASN A CA 1
ATOM 1112 C C . ASN A 1 137 ? -16.643 4.032 8.315 1.00 90.00 137 ASN A C 1
ATOM 1114 O O . ASN A 1 137 ? -16.206 4.587 9.327 1.00 90.00 137 ASN A O 1
ATOM 1118 N N . PRO A 1 138 ? -16.884 2.707 8.282 1.00 91.38 138 PRO A N 1
ATOM 1119 C CA . PRO A 1 138 ? -16.676 1.855 9.449 1.00 91.38 138 PRO A CA 1
ATOM 1120 C C . PRO A 1 138 ? -15.193 1.754 9.830 1.00 91.38 138 PRO A C 1
ATOM 1122 O O . PRO A 1 138 ? -14.879 1.541 10.994 1.00 91.38 138 PRO A O 1
ATOM 1125 N N . PHE A 1 139 ? -14.275 1.956 8.881 1.00 88.88 139 PHE A N 1
ATOM 1126 C CA . PHE A 1 139 ? -12.830 1.867 9.102 1.00 88.88 139 PHE A CA 1
ATOM 1127 C C . PHE A 1 139 ? -12.203 3.158 9.644 1.00 88.88 139 PHE A C 1
ATOM 1129 O O . PHE A 1 139 ? -11.018 3.167 9.980 1.00 88.88 139 PHE A O 1
ATOM 1136 N N . ALA A 1 140 ? -12.964 4.255 9.707 1.00 85.56 140 ALA A N 1
ATOM 1137 C CA . ALA A 1 140 ? -12.474 5.512 10.254 1.00 85.56 140 ALA A CA 1
ATOM 1138 C C . ALA A 1 140 ? -12.229 5.376 11.760 1.00 85.56 140 ALA A C 1
ATOM 1140 O O . ALA A 1 140 ? -13.038 4.811 12.502 1.00 85.56 140 ALA A O 1
ATOM 1141 N N . GLN A 1 141 ? -11.115 5.927 12.238 1.00 76.44 141 GLN A N 1
ATOM 1142 C CA . GLN A 1 141 ? -10.813 5.904 13.662 1.00 76.44 141 GLN A CA 1
ATOM 1143 C C . GLN A 1 141 ? -11.724 6.903 14.388 1.00 76.44 141 GLN A C 1
ATOM 1145 O O . GLN A 1 141 ? -11.508 8.111 14.351 1.00 76.44 141 GLN A O 1
ATOM 1150 N N . THR A 1 142 ? -12.746 6.390 15.070 1.00 73.38 142 THR A N 1
ATOM 1151 C CA . THR A 1 142 ? -13.728 7.200 15.813 1.00 73.38 142 THR A CA 1
ATOM 1152 C C . THR A 1 142 ? -13.262 7.582 17.216 1.00 73.38 142 THR A C 1
ATOM 1154 O O . THR A 1 142 ? -13.846 8.460 17.851 1.00 73.38 142 THR A O 1
ATOM 1157 N N . VAL A 1 143 ? -12.203 6.942 17.720 1.00 66.25 143 VAL A N 1
ATOM 1158 C CA . VAL A 1 143 ? -11.683 7.207 19.063 1.00 66.25 143 VAL A CA 1
ATOM 1159 C C . VAL A 1 143 ? -10.868 8.495 19.041 1.00 66.25 143 VAL A C 1
ATOM 1161 O O . VAL A 1 143 ? -9.859 8.593 18.339 1.00 66.25 143 VAL A O 1
ATOM 1164 N N . ALA A 1 144 ? -11.283 9.479 19.842 1.00 61.69 144 ALA A N 1
ATOM 1165 C CA . ALA A 1 144 ? -10.471 10.658 20.102 1.00 61.69 144 ALA A CA 1
ATOM 1166 C C . ALA A 1 144 ? -9.119 10.201 20.661 1.00 61.69 144 ALA A C 1
ATOM 1168 O O . ALA A 1 144 ? -9.069 9.529 21.693 1.00 61.69 144 ALA A O 1
ATOM 1169 N N . SER A 1 145 ? -8.023 10.545 19.982 1.00 61.72 145 SER A N 1
ATOM 1170 C CA . SER A 1 145 ? -6.687 10.256 20.492 1.00 61.72 145 SER A CA 1
ATOM 1171 C C . SER A 1 145 ? -6.524 10.975 21.831 1.00 61.72 145 SER A C 1
ATOM 1173 O O . SER A 1 145 ? -6.378 12.200 21.864 1.00 61.72 145 SER A O 1
ATOM 1175 N N . LYS A 1 146 ? -6.576 10.235 22.941 1.00 66.19 146 LYS A N 1
ATOM 1176 C CA . LYS A 1 146 ? -6.135 10.770 24.225 1.00 66.19 146 LYS A CA 1
ATOM 1177 C C . LYS A 1 146 ? -4.632 10.958 24.117 1.00 66.19 146 LYS A C 1
ATOM 1179 O O . LYS A 1 146 ? -3.916 10.039 23.729 1.00 66.19 146 LYS A O 1
ATOM 1184 N N . THR A 1 147 ? -4.163 12.166 24.403 1.00 76.31 147 THR A N 1
ATOM 1185 C CA . THR A 1 147 ? -2.727 12.380 24.558 1.00 76.31 147 THR A CA 1
ATOM 1186 C C . THR A 1 147 ? -2.240 11.522 25.720 1.00 76.31 147 THR A C 1
ATOM 1188 O O . THR A 1 147 ? -2.999 11.243 26.650 1.00 76.31 147 THR A O 1
ATOM 1191 N N . GLU A 1 148 ? -0.972 11.123 25.691 1.00 70.62 148 GLU A N 1
ATOM 1192 C CA . GLU A 1 148 ? -0.339 10.421 26.811 1.00 70.62 148 GLU A CA 1
ATOM 1193 C C . GLU A 1 148 ? -0.582 11.180 28.129 1.00 70.62 148 GLU A C 1
ATOM 1195 O O . GLU A 1 148 ? -1.033 10.602 29.112 1.00 70.62 148 GLU A O 1
ATOM 1200 N N . ALA A 1 149 ? -0.450 12.512 28.111 1.00 76.56 149 ALA A N 1
ATOM 1201 C CA . ALA A 1 149 ? -0.768 13.377 29.246 1.00 76.56 149 ALA A CA 1
ATOM 1202 C C . ALA A 1 149 ? -2.238 13.286 29.705 1.00 76.56 149 ALA A C 1
ATOM 1204 O O . ALA A 1 149 ? -2.499 13.270 30.904 1.00 76.56 149 ALA A O 1
ATOM 1205 N N . ALA A 1 150 ? -3.201 13.205 28.781 1.00 80.19 150 ALA A N 1
ATOM 1206 C CA . ALA A 1 150 ? -4.611 13.031 29.128 1.00 80.19 150 ALA A CA 1
ATOM 1207 C C . ALA A 1 150 ? -4.888 11.641 29.723 1.00 80.19 150 ALA A C 1
ATOM 1209 O O . ALA A 1 150 ? -5.700 11.527 30.640 1.00 80.19 150 ALA A O 1
ATOM 1210 N N . MET A 1 151 ? -4.197 10.599 29.245 1.00 78.81 151 MET A N 1
ATOM 1211 C CA . MET A 1 151 ? -4.244 9.275 29.867 1.00 78.81 151 MET A CA 1
ATOM 1212 C C . MET A 1 151 ? -3.640 9.290 31.273 1.00 78.81 151 MET A C 1
ATOM 1214 O O . MET A 1 151 ? -4.280 8.806 32.201 1.00 78.81 151 MET A O 1
ATOM 1218 N N . HIS A 1 152 ? -2.466 9.899 31.464 1.00 77.50 152 HIS A N 1
ATOM 1219 C CA . HIS A 1 152 ? -1.862 10.052 32.791 1.00 77.50 152 HIS A CA 1
ATOM 1220 C C . HIS A 1 152 ? -2.754 10.829 33.748 1.00 77.50 152 HIS A C 1
ATOM 1222 O O . HIS A 1 152 ? -2.865 10.447 34.907 1.00 77.50 152 HIS A O 1
ATOM 1228 N N . LEU A 1 153 ? -3.395 11.899 33.272 1.00 83.00 153 LEU A N 1
ATOM 1229 C CA . LEU A 1 153 ? -4.302 12.695 34.088 1.00 83.00 153 LEU A CA 1
ATOM 1230 C C . LEU A 1 153 ? -5.513 11.875 34.533 1.00 83.00 153 LEU A C 1
ATOM 1232 O O . LEU A 1 153 ? -5.867 11.923 35.705 1.00 83.00 153 LEU A O 1
ATOM 1236 N N . GLN A 1 154 ? -6.121 11.114 33.619 1.00 83.25 154 GLN A N 1
ATOM 1237 C CA . GLN A 1 154 ? -7.244 10.244 33.959 1.00 83.25 154 GLN A CA 1
ATOM 1238 C C . GLN A 1 154 ? -6.830 9.192 34.990 1.00 83.25 154 GLN A C 1
ATOM 1240 O O . GLN A 1 154 ? -7.489 9.063 36.014 1.00 83.25 154 GLN A O 1
ATOM 1245 N N . LEU A 1 155 ? -5.709 8.506 34.760 1.00 79.88 155 LEU A N 1
ATOM 1246 C CA . LEU A 1 155 ? -5.199 7.506 35.692 1.00 79.88 155 LEU A CA 1
ATOM 1247 C C . LEU A 1 155 ? -4.831 8.134 37.047 1.00 79.88 155 LEU A C 1
ATOM 1249 O O . LEU A 1 155 ? -5.037 7.531 38.086 1.00 79.88 155 LEU A O 1
ATOM 1253 N N . ALA A 1 156 ? -4.265 9.347 37.083 1.00 80.88 156 ALA A N 1
ATOM 1254 C CA . ALA A 1 156 ? -4.016 10.098 38.324 1.00 80.88 156 ALA A CA 1
ATOM 1255 C C . ALA A 1 156 ? -5.304 10.392 39.099 1.00 80.88 156 ALA A C 1
ATOM 1257 O O . ALA A 1 156 ? -5.305 10.323 40.323 1.00 80.88 156 ALA A O 1
ATOM 1258 N N . TRP A 1 157 ? -6.381 10.697 38.380 1.00 83.19 157 TRP A N 1
ATOM 1259 C CA . TRP A 1 157 ? -7.700 10.911 38.957 1.00 83.19 157 TRP A CA 1
ATOM 1260 C C . TRP A 1 157 ? -8.305 9.627 39.530 1.00 83.19 157 TRP A C 1
ATOM 1262 O O . TRP A 1 157 ? -8.860 9.674 40.622 1.00 83.19 157 TRP A O 1
ATOM 1272 N N . GLU A 1 158 ? -8.184 8.507 38.816 1.00 82.75 158 GLU A N 1
ATOM 1273 C CA . GLU A 1 158 ? -8.672 7.191 39.255 1.00 82.75 158 GLU A CA 1
ATOM 1274 C C . GLU A 1 158 ? -7.964 6.743 40.546 1.00 82.75 158 GLU A C 1
ATOM 1276 O O . GLU A 1 158 ? -8.644 6.478 41.532 1.00 82.75 158 GLU A O 1
ATOM 1281 N N . ASP A 1 159 ? -6.628 6.808 40.622 1.00 77.81 159 ASP A N 1
ATOM 1282 C CA . ASP A 1 159 ? -5.920 6.442 41.864 1.00 77.81 159 ASP A CA 1
ATOM 1283 C C . ASP A 1 159 ? -6.269 7.363 43.039 1.00 77.81 159 ASP A C 1
ATOM 1285 O O . ASP A 1 159 ? -6.385 6.895 44.165 1.00 77.81 159 ASP A O 1
ATOM 1289 N N . ALA A 1 160 ? -6.465 8.666 42.802 1.00 80.12 160 ALA A N 1
ATOM 1290 C CA . ALA A 1 160 ? -6.892 9.573 43.866 1.00 80.12 160 ALA A CA 1
ATOM 1291 C C . ALA A 1 160 ? -8.300 9.221 44.382 1.00 80.12 160 ALA A C 1
ATOM 1293 O O . ALA A 1 160 ? -8.588 9.402 45.563 1.00 80.12 160 ALA A O 1
ATOM 1294 N N . GLN A 1 161 ? -9.187 8.715 43.516 1.00 81.81 161 GLN A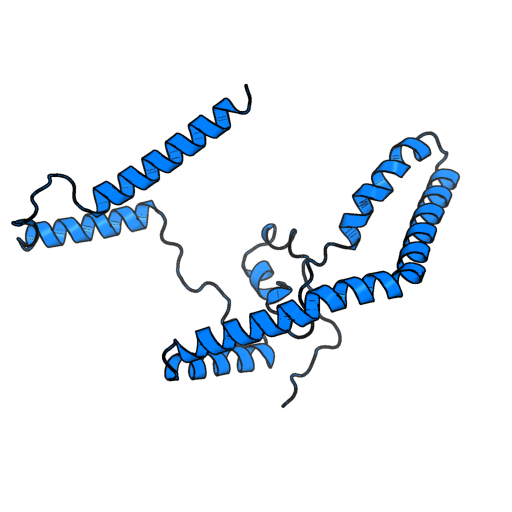 N 1
ATOM 1295 C CA . GLN A 1 161 ? -10.504 8.225 43.927 1.00 81.81 161 GLN A CA 1
ATOM 1296 C C . GLN A 1 161 ? -10.408 6.923 44.722 1.00 81.81 161 GLN A C 1
ATOM 1298 O O . GLN A 1 161 ? -11.096 6.798 45.734 1.00 81.81 161 GLN A O 1
ATOM 1303 N N . ASP A 1 162 ? -9.550 5.994 44.303 1.00 77.00 162 ASP A N 1
ATOM 1304 C CA . ASP A 1 162 ? -9.326 4.727 45.005 1.00 77.00 162 ASP A CA 1
ATOM 1305 C C . ASP A 1 162 ? -8.702 4.952 46.394 1.00 77.00 162 ASP A C 1
ATOM 1307 O O . ASP A 1 162 ? -9.149 4.350 47.376 1.00 77.00 162 ASP A O 1
ATOM 1311 N N . GLU A 1 163 ? -7.752 5.890 46.505 1.00 74.62 163 GLU A N 1
ATOM 1312 C CA . GLU A 1 163 ? -7.166 6.338 47.777 1.00 74.62 163 GLU A CA 1
ATOM 1313 C C . GLU A 1 163 ? -8.243 6.942 48.692 1.00 74.62 163 GLU A C 1
ATOM 1315 O O . GLU A 1 163 ? -8.379 6.556 49.854 1.00 74.62 163 GLU A O 1
ATOM 1320 N N . MET A 1 164 ? -9.085 7.837 48.158 1.00 76.56 164 MET A N 1
ATOM 1321 C CA . MET A 1 164 ? -10.203 8.425 48.907 1.00 76.56 164 MET A CA 1
ATOM 1322 C C . MET A 1 164 ? -11.264 7.398 49.327 1.00 76.56 164 MET A C 1
ATOM 1324 O O . MET A 1 164 ? -11.935 7.596 50.341 1.00 76.56 164 MET A O 1
ATOM 1328 N N . ALA A 1 165 ? -11.439 6.323 48.559 1.00 79.38 165 ALA A N 1
ATOM 1329 C CA . ALA A 1 165 ? -12.374 5.241 48.850 1.00 79.38 165 ALA A CA 1
ATOM 1330 C C . ALA A 1 165 ? -11.804 4.188 49.820 1.00 79.38 165 ALA A C 1
ATOM 1332 O O . ALA A 1 165 ? -12.536 3.278 50.211 1.00 79.38 165 ALA A O 1
ATOM 1333 N N . GLY A 1 166 ? -10.530 4.304 50.216 1.00 69.25 166 GLY A N 1
ATOM 1334 C CA . GLY A 1 166 ? -9.854 3.329 51.075 1.00 69.25 166 GLY A CA 1
ATOM 1335 C C . GLY A 1 166 ? -9.614 1.980 50.392 1.00 69.25 166 GLY A C 1
ATOM 1336 O O . GLY A 1 166 ? -9.407 0.977 51.066 1.00 69.25 166 GLY A O 1
ATOM 1337 N N . LEU A 1 167 ? -9.661 1.932 49.057 1.00 65.19 167 LEU A N 1
ATOM 1338 C CA . LEU A 1 167 ? -9.433 0.711 48.278 1.00 65.19 167 LEU A CA 1
ATOM 1339 C C . LEU A 1 167 ? -7.936 0.386 48.117 1.00 65.19 167 LEU A C 1
ATOM 1341 O O . LEU A 1 167 ? -7.597 -0.698 47.652 1.00 65.19 167 LEU A O 1
ATOM 1345 N N . ASP A 1 168 ? -7.060 1.302 48.540 1.00 60.09 168 ASP A N 1
ATOM 1346 C CA . ASP A 1 168 ? -5.593 1.188 48.506 1.00 60.09 168 ASP A CA 1
ATOM 1347 C C . ASP A 1 168 ? -4.992 0.593 49.805 1.00 60.09 168 ASP A C 1
ATOM 1349 O O . ASP A 1 168 ? -3.779 0.521 49.978 1.00 60.09 168 ASP A O 1
ATOM 1353 N N . GLU A 1 169 ? -5.828 0.165 50.760 1.00 54.56 169 GLU A N 1
ATOM 1354 C CA . GLU A 1 169 ? -5.372 -0.277 52.092 1.00 54.56 169 GLU A CA 1
ATOM 1355 C C . GLU A 1 169 ? -4.629 -1.637 52.074 1.00 54.56 169 GLU A C 1
ATOM 1357 O O . GLU A 1 169 ? -3.932 -1.973 53.031 1.00 54.56 169 GLU A O 1
ATOM 1362 N N . ASP A 1 170 ? -4.715 -2.397 50.972 1.00 55.34 170 ASP A N 1
ATOM 1363 C CA . ASP A 1 170 ? -4.124 -3.743 50.813 1.00 55.34 170 ASP A CA 1
ATOM 1364 C C . ASP A 1 170 ? -2.860 -3.766 49.916 1.00 55.34 170 ASP A C 1
ATOM 1366 O O . ASP A 1 170 ? -2.340 -4.823 49.537 1.00 55.34 170 ASP A O 1
ATOM 1370 N N . THR A 1 171 ? -2.335 -2.594 49.548 1.00 56.50 171 THR A N 1
ATOM 1371 C CA . THR A 1 171 ? -1.260 -2.472 48.557 1.00 56.50 171 THR A CA 1
ATOM 1372 C C . THR A 1 171 ? 0.119 -2.562 49.220 1.00 56.50 171 THR A C 1
ATOM 1374 O O . THR A 1 171 ? 0.648 -1.610 49.786 1.00 56.50 171 THR A O 1
ATOM 1377 N N . LEU A 1 172 ? 0.757 -3.735 49.126 1.00 58.00 172 LEU A N 1
ATOM 1378 C CA . LEU A 1 172 ? 2.079 -4.033 49.715 1.00 58.00 172 LEU A CA 1
ATOM 1379 C C . LEU A 1 172 ? 3.250 -3.179 49.179 1.00 58.00 172 LEU A C 1
ATOM 1381 O O . LEU A 1 172 ? 4.358 -3.237 49.720 1.00 58.00 172 LEU A O 1
ATOM 1385 N N . HIS A 1 173 ? 3.050 -2.426 48.095 1.00 63.38 173 HIS A N 1
ATOM 1386 C CA . HIS A 1 173 ? 4.101 -1.690 47.397 1.00 63.38 173 HIS A CA 1
ATOM 1387 C C . HIS A 1 173 ? 3.743 -0.211 47.259 1.00 63.38 173 HIS A C 1
ATOM 1389 O O . HIS A 1 173 ? 2.647 0.133 46.840 1.00 63.38 173 HIS A O 1
ATOM 1395 N N . THR A 1 174 ? 4.719 0.669 47.503 1.00 65.44 174 THR A N 1
ATOM 1396 C CA . THR A 1 174 ? 4.590 2.133 47.359 1.00 65.44 174 THR A CA 1
ATOM 1397 C C . THR A 1 174 ? 4.362 2.609 45.922 1.00 65.44 174 THR A C 1
ATOM 1399 O O . THR A 1 174 ? 4.127 3.792 45.700 1.00 65.44 174 THR A O 1
ATOM 1402 N N . THR A 1 175 ? 4.484 1.723 44.929 1.00 64.88 175 THR A N 1
ATOM 1403 C CA . THR A 1 175 ? 4.252 2.040 43.517 1.00 64.88 175 THR A CA 1
ATOM 1404 C C . THR A 1 175 ? 3.030 1.283 43.027 1.00 64.88 175 THR A C 1
ATOM 1406 O O . THR A 1 175 ? 3.047 0.056 42.949 1.00 64.88 175 THR A O 1
ATOM 1409 N N . LEU A 1 176 ? 1.998 2.030 42.649 1.00 69.44 176 LEU A N 1
ATOM 1410 C CA . LEU A 1 176 ? 0.778 1.476 42.074 1.00 69.44 176 LEU A CA 1
ATOM 1411 C C . LEU A 1 176 ? 1.065 0.818 40.710 1.00 69.44 176 LEU A C 1
ATOM 1413 O O . LEU A 1 176 ? 2.006 1.232 40.017 1.00 69.44 176 LEU A O 1
ATOM 1417 N N . PRO A 1 177 ? 0.263 -0.172 40.270 1.00 71.44 177 PRO A N 1
ATOM 1418 C CA . PRO A 1 177 ? 0.462 -0.870 38.996 1.00 71.44 177 PRO A CA 1
ATOM 1419 C C . PRO A 1 177 ? 0.627 0.072 37.795 1.00 71.44 177 PRO A C 1
ATOM 1421 O O . PRO A 1 177 ? 1.479 -0.157 36.936 1.00 71.44 177 PRO A O 1
ATOM 1424 N N . LYS A 1 178 ? -0.103 1.197 37.765 1.00 70.44 178 LYS A N 1
ATOM 1425 C CA . LYS A 1 178 ? 0.066 2.219 36.719 1.00 70.44 178 LYS A CA 1
ATOM 1426 C C . LYS A 1 178 ? 1.453 2.863 36.733 1.00 70.44 178 LYS A C 1
ATOM 1428 O O . LYS A 1 178 ? 2.002 3.169 35.679 1.00 70.44 178 LYS A O 1
ATOM 1433 N N . GLY A 1 179 ? 2.012 3.084 37.924 1.00 70.38 179 GLY A N 1
ATOM 1434 C CA . GLY A 1 179 ? 3.314 3.707 38.120 1.00 70.38 179 GLY A CA 1
ATOM 1435 C C . GLY A 1 179 ? 4.406 2.783 37.609 1.00 70.38 179 GLY A C 1
ATOM 1436 O O . GLY A 1 179 ? 5.291 3.227 36.886 1.00 70.38 179 GLY A O 1
ATOM 1437 N N . MET A 1 180 ? 4.269 1.483 37.883 1.00 80.62 180 MET A N 1
ATOM 1438 C CA . MET A 1 180 ? 5.145 0.449 37.340 1.00 80.62 180 MET A CA 1
ATOM 1439 C C . MET A 1 180 ? 5.082 0.402 35.806 1.00 80.62 180 MET A C 1
ATOM 1441 O O . MET A 1 180 ? 6.125 0.442 35.157 1.00 80.62 180 MET A O 1
ATOM 1445 N N . ILE A 1 181 ? 3.880 0.365 35.217 1.00 79.25 181 ILE A N 1
ATOM 1446 C CA . ILE A 1 181 ? 3.701 0.316 33.755 1.00 79.25 181 ILE A CA 1
ATOM 1447 C C . ILE A 1 181 ? 4.259 1.585 33.097 1.00 79.25 181 ILE A C 1
ATOM 1449 O O . ILE A 1 181 ? 5.028 1.499 32.141 1.00 79.25 181 ILE A O 1
ATOM 1453 N N . SER A 1 182 ? 3.935 2.763 33.635 1.00 75.94 182 SER A N 1
ATOM 1454 C CA . SER A 1 182 ? 4.430 4.047 33.130 1.00 75.94 182 SER A CA 1
ATOM 1455 C C . SER A 1 182 ? 5.954 4.137 33.187 1.00 75.94 182 SER A C 1
ATOM 1457 O O . SER A 1 182 ? 6.578 4.561 32.215 1.00 75.94 182 SER A O 1
ATOM 1459 N N . GLN A 1 183 ? 6.561 3.753 34.312 1.00 81.31 183 GLN A N 1
ATOM 1460 C CA . GLN A 1 183 ? 8.015 3.752 34.460 1.00 81.31 183 GLN A CA 1
ATOM 1461 C C . GLN A 1 183 ? 8.662 2.721 33.529 1.00 81.31 183 GLN A C 1
ATOM 1463 O O . GLN A 1 183 ? 9.699 3.010 32.937 1.00 81.31 183 GLN A O 1
ATOM 1468 N N . GLY A 1 184 ? 8.031 1.557 33.336 1.00 83.50 184 GLY A N 1
ATOM 1469 C CA . GLY A 1 184 ? 8.469 0.530 32.390 1.00 83.50 184 GLY A CA 1
ATOM 1470 C C . GLY A 1 184 ? 8.526 1.036 30.947 1.00 83.50 184 GLY A C 1
ATOM 1471 O O . GLY A 1 184 ? 9.562 0.904 30.298 1.00 83.50 184 GLY A O 1
ATOM 1472 N N . ILE A 1 185 ? 7.465 1.699 30.472 1.00 83.62 185 ILE A N 1
ATOM 1473 C CA . ILE A 1 185 ? 7.411 2.292 29.121 1.00 83.62 185 ILE A CA 1
ATOM 1474 C C . ILE A 1 185 ? 8.478 3.388 28.952 1.00 83.62 185 ILE A C 1
ATOM 1476 O O . ILE A 1 185 ? 9.143 3.473 27.915 1.00 83.62 185 ILE A O 1
ATOM 1480 N N . GLN A 1 186 ? 8.684 4.225 29.976 1.00 84.06 186 GLN A N 1
ATOM 1481 C CA . GLN A 1 186 ? 9.717 5.268 29.954 1.00 84.06 186 GLN A CA 1
ATOM 1482 C C . GLN A 1 186 ? 11.135 4.685 29.932 1.00 84.06 186 GLN A C 1
ATOM 1484 O O . GLN A 1 186 ? 12.003 5.193 29.213 1.00 84.06 186 GLN A O 1
ATOM 1489 N N . LEU A 1 187 ? 11.372 3.616 30.696 1.00 87.31 187 LEU A N 1
ATOM 1490 C CA . LEU A 1 187 ? 12.636 2.884 30.711 1.00 87.31 187 LEU A CA 1
ATOM 1491 C C . LEU A 1 187 ? 12.920 2.257 29.347 1.00 87.31 187 LEU A C 1
ATOM 1493 O O . LEU A 1 187 ? 14.003 2.478 28.809 1.00 87.31 187 LEU A O 1
ATOM 1497 N N . GLU A 1 188 ? 11.951 1.559 28.753 1.00 88.19 188 GLU A N 1
ATOM 1498 C CA . GLU A 1 188 ? 12.068 0.975 27.412 1.00 88.19 188 GLU A CA 1
ATOM 1499 C C . GLU A 1 188 ? 12.362 2.053 26.357 1.00 88.19 188 GLU A C 1
ATOM 1501 O O . GLU A 1 188 ? 13.316 1.940 25.586 1.00 88.19 188 GLU A O 1
ATOM 1506 N N . SER A 1 189 ? 11.621 3.164 26.383 1.00 85.62 189 SER A N 1
ATOM 1507 C CA . SER A 1 189 ? 11.835 4.302 25.478 1.00 85.62 189 SER A CA 1
ATOM 1508 C C . SER A 1 189 ? 13.229 4.924 25.625 1.00 85.62 189 SER A C 1
ATOM 1510 O O . SER A 1 189 ? 13.814 5.406 24.649 1.00 85.62 189 SER A O 1
ATOM 1512 N N . SER A 1 190 ? 13.767 4.938 26.847 1.00 86.81 190 SER A N 1
ATOM 1513 C CA . SER A 1 190 ? 15.111 5.444 27.144 1.00 86.81 190 SER A CA 1
ATOM 1514 C C . SER A 1 190 ? 16.194 4.469 26.682 1.00 86.81 190 SER A C 1
ATOM 1516 O O . SER A 1 190 ? 17.157 4.887 26.041 1.00 86.81 190 SER A O 1
ATOM 1518 N N . GLN A 1 191 ? 16.018 3.169 26.932 1.00 88.56 191 GLN A N 1
ATOM 1519 C CA . GLN A 1 191 ? 16.906 2.110 26.445 1.00 88.56 191 GLN A CA 1
ATOM 1520 C C . GLN A 1 191 ? 16.969 2.098 24.916 1.00 88.56 191 GLN A C 1
ATOM 1522 O O . GLN A 1 191 ? 18.059 2.050 24.342 1.00 88.56 191 GLN A O 1
ATOM 1527 N N . TRP A 1 192 ? 15.816 2.219 24.252 1.00 86.12 192 TRP A N 1
ATOM 1528 C CA . TRP A 1 192 ? 15.735 2.303 22.799 1.00 86.12 192 TRP A CA 1
ATOM 1529 C C . TRP A 1 192 ? 16.514 3.509 22.263 1.00 86.12 192 TRP A C 1
ATOM 1531 O O . TRP A 1 192 ? 17.367 3.334 21.389 1.00 86.12 192 TRP A O 1
ATOM 1541 N N . ARG A 1 193 ? 16.309 4.703 22.844 1.00 84.75 193 ARG A N 1
ATOM 1542 C CA . ARG A 1 193 ? 17.044 5.929 22.481 1.00 84.75 193 ARG A CA 1
ATOM 1543 C C . ARG A 1 193 ? 18.554 5.767 22.628 1.00 84.75 193 ARG A C 1
ATOM 1545 O O . ARG A 1 193 ? 19.287 6.082 21.697 1.00 84.75 193 ARG A O 1
ATOM 1552 N N . ILE A 1 194 ? 19.017 5.239 23.762 1.00 87.12 194 ILE A N 1
ATOM 1553 C CA . ILE A 1 194 ? 20.447 5.005 24.015 1.00 87.12 194 ILE A CA 1
ATOM 1554 C C . ILE A 1 194 ? 21.019 4.003 23.001 1.00 87.12 194 ILE A C 1
ATOM 1556 O O . ILE A 1 194 ? 22.092 4.224 22.447 1.00 87.12 194 ILE A O 1
ATOM 1560 N N . SER A 1 195 ? 20.295 2.919 22.713 1.00 83.44 195 SER A N 1
ATOM 1561 C CA . SER A 1 195 ? 20.741 1.902 21.753 1.00 83.44 195 SER A CA 1
ATOM 1562 C C . SER A 1 195 ? 20.829 2.416 20.311 1.00 83.44 195 SER A C 1
ATOM 1564 O O . SER A 1 195 ? 21.695 1.964 19.567 1.00 83.44 195 SER A O 1
ATOM 1566 N N . HIS A 1 196 ? 19.958 3.352 19.915 1.00 76.00 196 HIS A N 1
ATOM 1567 C CA . HIS A 1 196 ? 20.002 3.989 18.596 1.00 76.00 196 HIS A CA 1
ATOM 1568 C C . HIS A 1 196 ? 21.140 5.004 18.495 1.00 76.00 196 HIS A C 1
ATOM 1570 O O . HIS A 1 196 ? 21.878 4.975 17.518 1.00 76.00 196 HIS A O 1
ATOM 1576 N N . LEU A 1 197 ? 21.348 5.826 19.528 1.00 73.81 197 LEU A N 1
ATOM 1577 C CA . LEU A 1 197 ? 22.465 6.779 19.576 1.00 73.81 197 LEU A CA 1
ATOM 1578 C C . LEU A 1 197 ? 23.832 6.076 19.530 1.00 73.81 197 LEU A C 1
ATOM 1580 O O . LEU A 1 197 ? 24.757 6.570 18.898 1.00 73.81 197 LEU A O 1
ATOM 1584 N N . ASN A 1 198 ? 23.951 4.892 20.136 1.00 65.88 198 ASN A N 1
ATOM 1585 C CA . ASN A 1 198 ? 25.186 4.102 20.116 1.00 65.88 198 ASN A CA 1
ATOM 1586 C C . ASN A 1 198 ? 25.452 3.368 18.788 1.00 65.88 198 ASN A C 1
ATOM 1588 O O . ASN A 1 198 ? 26.517 2.778 18.644 1.00 65.88 198 ASN A O 1
ATOM 1592 N N . LYS A 1 199 ? 24.507 3.354 17.840 1.00 57.88 199 LYS A N 1
ATOM 1593 C CA . LYS A 1 199 ? 24.706 2.775 16.496 1.00 57.88 199 LYS A CA 1
ATOM 1594 C C . LYS A 1 199 ? 25.166 3.804 15.459 1.00 57.88 199 LYS A C 1
ATOM 1596 O O . LYS A 1 199 ? 25.532 3.407 14.357 1.00 57.88 199 LYS A O 1
ATOM 1601 N N . GLU A 1 200 ? 25.130 5.092 15.796 1.00 49.78 200 GLU A N 1
ATOM 1602 C CA . GLU A 1 200 ? 25.581 6.196 14.935 1.00 49.78 200 GLU A CA 1
ATOM 1603 C C . GLU A 1 200 ? 27.006 6.692 15.275 1.00 49.78 200 GLU A C 1
ATOM 1605 O O . GLU A 1 200 ? 27.463 7.684 14.706 1.00 49.78 200 GLU A O 1
ATOM 1610 N N . LEU A 1 201 ? 27.714 5.989 16.169 1.00 46.94 201 LEU A N 1
ATOM 1611 C CA . LEU A 1 201 ? 29.137 6.163 16.505 1.00 46.94 201 LEU A CA 1
ATOM 1612 C C . LEU A 1 201 ? 29.948 4.953 16.027 1.00 46.94 201 LEU A C 1
ATOM 1614 O O . LEU A 1 201 ? 31.087 5.173 15.558 1.00 46.94 201 LEU A O 1
#

Foldseek 3Di:
DPADDPPDDAADFQVCLVVDDLVSNLRRHLVLAPPSPDDRPCVVVVCVVVVVVVCVVLVPPDPVVSVVVSVVVVVVVVVVCVVCVVVVVVVVCVVVVVVVVVVVVVVVVVCVVDDVVVVVVLVVQSVVCNNPVVGDRSPRDPDDDQDPVNVVVVVVVVVVVCVVVCVCVPPPDPADPVNVVVVVVVVVVVVVVVVVVVVVD

Organism: NCBI:txid153913

pLDDT: mean 85.52, std 11.84, range [44.12, 97.88]

Sequence (201 aa):
MRPKIPNKVYLVPKFHLLGHIKDCQEKYCMSFHIHVGENDGEAPEHSWAISNGVAASTREMGPGHRHEKLDQHFGDFNWQKNVSQGDTLLHKIKDAVPKASEHEDWFKRFTVSLPQSDVAKWTEMVEAWEVDRNNPNPFAQTVASKTEAAMHLQLAWEDAQDEMAGLDEDTLHTTLPKGMISQGIQLESSQWRISHLNKEL

InterPro domains:
  IPR040521 Kyakuja-Dileera-Zisupton transposase [PF18758] (9-78)